Protein AF-A0A0L6UE30-F1 (afdb_monomer)

Secondary structure (DSSP, 8-state):
-PPP-TT-TT---EEEEEEETT--EEE-TTTSEEEEE----TTPEEP--S-TT----HHHHHHHHHT---PPPPPPB-TT-SEEEEE------SS-EEEEEEETTSSS--S----GGG----EEES----SS--TTPPPTTTTEEE-TT-S-SS----TTS----SEEEEE---S--------PPPHHHHHHHHHHHHHHHHHHHHHHHHHHHHHHHHH--S-------S--PPPPP-PPPP-------------

Nearest PDB structures (foldseek):
  3zlc-assembly3_A  TM=7.324E-01  e=6.422E-06  Saccharomyces cerevisiae S288C
  3zlc-assembly3_B  TM=7.274E-01  e=6.841E-06  Saccharomyces cerevisiae S288C

Mean predicted aligned error: 15.95 Å

Foldseek 3Di:
DDQDQ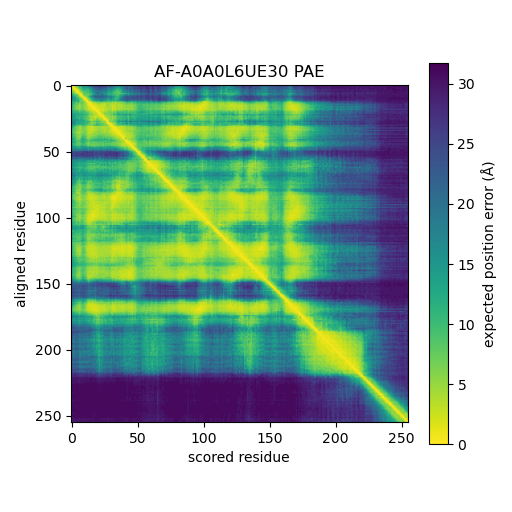PCQVPDPQKFKWKAFPVRDIDGCRPQKDKFAAEDDLPPFAADDPPCPPPPPDPVNQQVQLVVWDDQDDDGDTDRRYSDMDIDGDDDDDQFWMKIWMAGPCQPDDDPDDDDPVSDWPWDFAQDDDDDDDDRSGDDPRHRHTDGPPDPDDPPPPPPPPPHRDTDMDTDGRDPDDDDDDDDDDDVVNVVVVVVVVVVVVVVVVVVVVVVVVVVCCVVDVDDDDDDDDDDDDDDDDDDDDDDDDDDDDDDDDDD

Structure (mmCIF, N/CA/C/O backbone):
data_AF-A0A0L6UE30-F1
#
_entry.id   AF-A0A0L6UE30-F1
#
loop_
_atom_site.group_PDB
_atom_site.id
_atom_site.type_symbol
_atom_site.label_atom_id
_atom_site.label_alt_id
_atom_site.label_comp_id
_atom_site.label_asym_id
_atom_site.label_entity_id
_atom_site.label_seq_id
_atom_site.pdbx_PDB_ins_code
_atom_site.Cartn_x
_atom_site.Cartn_y
_atom_site.Cartn_z
_atom_site.occupancy
_atom_site.B_iso_or_equiv
_atom_site.auth_seq_id
_atom_site.auth_comp_id
_atom_site.auth_asym_id
_atom_site.auth_atom_id
_atom_site.pdbx_PDB_model_num
ATOM 1 N N . MET A 1 1 ? 18.101 -14.679 -30.937 1.00 38.31 1 MET A N 1
ATOM 2 C CA . MET A 1 1 ? 17.119 -13.883 -30.169 1.00 38.31 1 MET A CA 1
ATOM 3 C C . MET A 1 1 ? 16.909 -14.560 -28.821 1.00 38.31 1 MET A C 1
ATOM 5 O O . MET A 1 1 ? 16.398 -15.672 -28.796 1.00 38.31 1 MET A O 1
ATOM 9 N N . ARG A 1 2 ? 17.412 -13.987 -27.719 1.00 44.59 2 ARG A N 1
ATOM 10 C CA . ARG A 1 2 ? 17.131 -14.501 -26.364 1.00 44.59 2 ARG A CA 1
ATOM 11 C C . ARG A 1 2 ? 15.741 -14.012 -25.965 1.00 44.59 2 ARG A C 1
ATOM 13 O O . ARG A 1 2 ? 15.475 -12.827 -26.106 1.00 44.59 2 ARG A O 1
ATOM 20 N N . SER A 1 3 ? 14.882 -14.913 -25.489 1.00 48.94 3 SER A N 1
ATOM 21 C CA . SER A 1 3 ? 13.642 -14.525 -24.808 1.00 48.94 3 SER A CA 1
ATOM 22 C C . SER A 1 3 ? 13.983 -13.533 -23.691 1.00 48.94 3 SER A C 1
ATOM 24 O O . SER A 1 3 ? 14.935 -13.820 -22.952 1.00 48.94 3 SER A O 1
ATOM 26 N N . PRO A 1 4 ? 13.247 -12.418 -23.538 1.00 54.00 4 PRO A N 1
ATOM 27 C CA . PRO A 1 4 ? 13.418 -11.546 -22.386 1.00 54.00 4 PRO A CA 1
ATOM 28 C C . PRO A 1 4 ? 13.153 -12.384 -21.133 1.00 54.00 4 PRO A C 1
ATOM 30 O O . PRO A 1 4 ? 12.089 -12.988 -20.989 1.00 54.00 4 PRO A O 1
ATOM 33 N N . ARG A 1 5 ? 14.169 -12.520 -20.280 1.00 61.19 5 ARG A N 1
ATOM 34 C CA . ARG A 1 5 ? 14.019 -13.108 -18.947 1.00 61.19 5 ARG A CA 1
ATOM 35 C C . ARG A 1 5 ? 14.002 -11.929 -17.987 1.00 61.19 5 ARG A C 1
ATOM 37 O O . ARG A 1 5 ? 15.052 -11.313 -17.828 1.00 61.19 5 ARG A O 1
ATOM 44 N N . PRO A 1 6 ? 12.861 -11.611 -17.360 1.00 58.91 6 PRO A N 1
ATOM 45 C CA . PRO A 1 6 ? 12.664 -10.315 -16.713 1.00 58.91 6 PRO A CA 1
ATOM 46 C C . PRO A 1 6 ? 13.625 -10.033 -15.546 1.00 58.91 6 PRO A C 1
ATOM 48 O O . PRO A 1 6 ? 13.751 -8.883 -15.139 1.00 58.91 6 PRO A O 1
ATOM 51 N N . CYS A 1 7 ? 14.291 -11.056 -14.990 1.00 63.28 7 CYS A N 1
ATOM 52 C CA . CYS A 1 7 ? 15.126 -10.926 -13.784 1.00 63.28 7 CYS A CA 1
ATOM 53 C C . CYS A 1 7 ? 16.331 -11.851 -13.821 1.00 63.28 7 CYS A C 1
ATOM 55 O O . CYS A 1 7 ? 16.672 -12.497 -12.827 1.00 63.28 7 CYS A O 1
ATOM 57 N N . ARG A 1 8 ? 16.991 -11.956 -14.974 1.00 61.03 8 ARG A N 1
ATOM 58 C CA . ARG A 1 8 ? 18.315 -12.564 -14.951 1.00 61.03 8 ARG A CA 1
ATOM 59 C C . ARG A 1 8 ? 19.199 -11.661 -14.093 1.00 61.03 8 ARG A C 1
ATOM 61 O O . ARG A 1 8 ? 19.329 -10.487 -14.410 1.00 61.03 8 ARG A O 1
ATOM 68 N N . ALA A 1 9 ? 19.815 -12.203 -13.042 1.00 46.16 9 ALA A N 1
ATOM 69 C CA . ALA A 1 9 ? 20.613 -11.461 -12.051 1.00 46.16 9 ALA A CA 1
ATOM 70 C C . ALA A 1 9 ? 21.749 -10.582 -12.632 1.00 46.16 9 ALA A C 1
ATOM 72 O O . ALA A 1 9 ? 22.395 -9.839 -11.901 1.00 46.16 9 ALA A O 1
ATOM 73 N N . THR A 1 10 ? 22.002 -10.673 -13.939 1.00 45.00 10 THR A N 1
ATOM 74 C CA . THR A 1 10 ? 23.027 -9.940 -14.677 1.00 45.00 10 THR A CA 1
ATOM 75 C C . THR A 1 10 ? 22.487 -8.936 -15.705 1.00 45.00 10 THR A C 1
ATOM 77 O O . THR A 1 10 ? 23.308 -8.253 -16.308 1.00 45.00 10 THR A O 1
ATOM 80 N N . ASN A 1 11 ? 21.166 -8.825 -15.930 1.00 52.19 11 ASN A N 1
ATOM 81 C CA . ASN A 1 11 ? 20.590 -7.895 -16.915 1.00 52.19 11 ASN A CA 1
ATOM 82 C C . ASN A 1 11 ? 19.433 -7.068 -16.329 1.00 52.19 11 ASN A C 1
ATOM 84 O O . ASN A 1 11 ? 18.455 -7.605 -15.811 1.00 52.19 11 ASN A O 1
ATOM 88 N N . ASN A 1 12 ? 19.577 -5.745 -16.406 1.00 56.47 12 ASN A N 1
ATOM 89 C CA . ASN A 1 12 ? 18.684 -4.733 -15.836 1.00 56.47 12 ASN A CA 1
ATOM 90 C C . ASN A 1 12 ? 17.525 -4.400 -16.798 1.00 56.47 12 ASN A C 1
ATOM 92 O O . ASN A 1 12 ? 17.338 -3.252 -17.191 1.00 56.47 12 ASN A O 1
ATOM 96 N N . ASP A 1 13 ? 16.729 -5.397 -17.182 1.00 69.69 13 ASP A N 1
ATOM 97 C CA . ASP A 1 13 ? 15.678 -5.199 -18.196 1.00 69.69 13 ASP A CA 1
ATOM 98 C C . ASP A 1 13 ? 14.448 -4.439 -17.645 1.00 69.69 13 ASP A C 1
ATOM 100 O O . ASP A 1 13 ? 13.575 -4.017 -18.404 1.00 69.69 13 ASP A O 1
ATOM 104 N N . LEU A 1 14 ? 14.390 -4.223 -16.324 1.00 79.25 14 LEU A N 1
ATOM 105 C CA . LEU A 1 14 ? 13.326 -3.502 -15.627 1.00 79.25 14 LEU A CA 1
ATOM 106 C C . LEU A 1 14 ? 13.908 -2.388 -14.751 1.00 79.25 14 LEU A C 1
ATOM 108 O O . LEU A 1 14 ? 14.828 -2.645 -13.972 1.00 79.25 14 LEU A O 1
ATOM 112 N N . SER A 1 15 ? 13.351 -1.180 -14.819 1.00 81.00 15 SER A N 1
ATOM 113 C CA . SER A 1 15 ? 13.705 -0.038 -13.973 1.00 81.00 15 SER A CA 1
ATOM 114 C C . SER A 1 15 ? 12.580 0.330 -13.004 1.00 81.00 15 SER A C 1
ATOM 116 O O . SER A 1 15 ? 11.400 0.132 -13.299 1.00 81.00 15 SER A O 1
ATOM 118 N N . VAL A 1 16 ? 12.961 0.818 -11.820 1.00 86.25 16 VAL A N 1
ATOM 119 C CA . VAL A 1 16 ? 12.041 1.321 -10.790 1.00 86.25 16 VAL A CA 1
ATOM 120 C C . VAL A 1 16 ? 12.452 2.743 -10.444 1.00 86.25 16 VAL A C 1
ATOM 122 O O . VAL A 1 16 ? 13.538 2.974 -9.905 1.00 86.25 16 VAL A O 1
ATOM 125 N N . ASP A 1 17 ? 11.579 3.689 -10.760 1.00 86.00 17 ASP A N 1
ATOM 126 C CA . ASP A 1 17 ? 11.887 5.112 -10.737 1.00 86.00 17 ASP A CA 1
ATOM 127 C C . ASP A 1 17 ? 10.736 5.902 -10.112 1.00 86.00 17 ASP A C 1
ATOM 129 O O . ASP A 1 17 ? 9.569 5.558 -10.286 1.00 86.00 17 ASP A O 1
ATOM 133 N N . ILE A 1 18 ? 11.040 6.979 -9.390 1.00 87.50 18 ILE A N 1
ATOM 134 C CA . ILE A 1 18 ? 10.021 7.824 -8.748 1.00 87.50 18 ILE A CA 1
ATOM 135 C C . ILE A 1 18 ? 10.066 9.229 -9.331 1.00 87.50 18 ILE A C 1
ATOM 137 O O . ILE A 1 18 ? 11.135 9.831 -9.447 1.00 87.50 18 ILE A O 1
ATOM 141 N N . LYS A 1 19 ? 8.889 9.758 -9.672 1.00 87.25 19 LYS A N 1
ATOM 142 C CA . LYS A 1 19 ? 8.685 11.122 -10.157 1.00 87.25 19 LYS A CA 1
ATOM 143 C C . LYS A 1 19 ? 7.759 11.891 -9.222 1.00 87.25 19 LYS A C 1
ATOM 145 O O . LYS A 1 19 ? 6.570 11.595 -9.127 1.00 87.25 19 LYS A O 1
ATOM 150 N N . ASP A 1 20 ? 8.303 12.906 -8.577 1.00 88.75 20 ASP A N 1
ATOM 151 C CA . ASP A 1 20 ? 7.579 13.831 -7.703 1.00 88.75 20 ASP A CA 1
ATOM 152 C C . ASP A 1 20 ? 6.745 14.844 -8.529 1.00 88.75 20 ASP A C 1
ATOM 154 O O . ASP A 1 20 ? 7.049 15.107 -9.697 1.00 88.75 20 ASP A O 1
ATOM 158 N N . ALA A 1 21 ? 5.710 15.449 -7.940 1.00 85.62 21 ALA A N 1
ATOM 159 C CA . ALA A 1 21 ? 4.967 1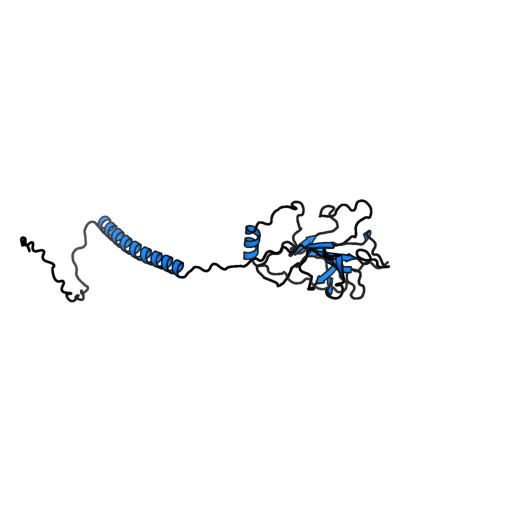6.590 -8.479 1.00 85.62 21 ALA A CA 1
ATOM 160 C C . ALA A 1 21 ? 5.859 17.801 -8.786 1.00 85.62 21 ALA A C 1
ATOM 162 O O . ALA A 1 21 ? 5.590 18.527 -9.740 1.00 85.62 21 ALA A O 1
ATOM 163 N N . VAL A 1 22 ? 6.957 17.982 -8.043 1.00 84.62 22 VAL A N 1
ATOM 164 C CA . VAL A 1 22 ? 7.977 19.013 -8.338 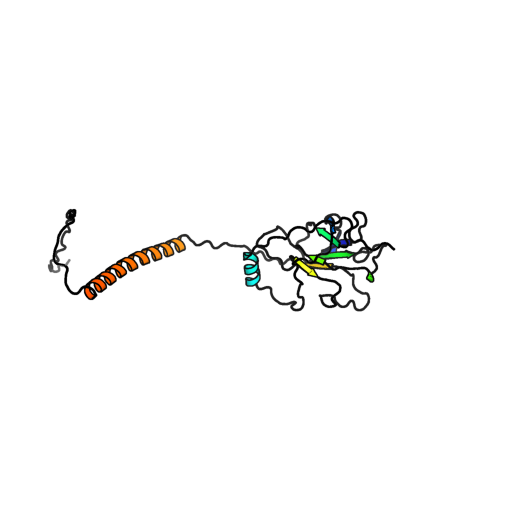1.00 84.62 22 VAL A CA 1
ATOM 165 C C . VAL A 1 22 ? 8.762 18.688 -9.624 1.00 84.62 22 VAL A C 1
ATOM 167 O O . VAL A 1 22 ? 9.494 19.521 -10.150 1.00 84.62 22 VAL A O 1
ATOM 170 N N . GLY A 1 23 ? 8.603 17.479 -10.167 1.00 78.56 23 GLY A N 1
ATOM 171 C CA . GLY A 1 23 ? 9.332 16.999 -11.338 1.00 78.56 23 GLY A CA 1
ATOM 172 C C . GLY A 1 23 ? 10.712 16.433 -11.012 1.00 78.56 23 GLY A C 1
ATOM 173 O O . GLY A 1 23 ? 11.431 16.060 -11.939 1.00 78.56 23 GLY A O 1
ATOM 174 N N . ASP A 1 24 ? 11.056 16.341 -9.724 1.00 82.94 24 ASP A N 1
ATOM 175 C CA . ASP A 1 24 ? 12.252 15.656 -9.243 1.00 82.94 24 ASP A CA 1
ATOM 176 C C . ASP A 1 24 ? 12.156 14.157 -9.556 1.00 82.94 24 ASP A C 1
ATOM 178 O O . ASP A 1 24 ? 11.096 13.539 -9.393 1.00 82.94 24 ASP A O 1
ATOM 182 N N . ARG A 1 25 ? 13.252 13.590 -10.061 1.00 77.75 25 ARG A N 1
ATOM 183 C CA . ARG A 1 25 ? 13.316 12.214 -10.560 1.00 77.75 25 ARG A CA 1
ATOM 184 C C . ARG A 1 25 ? 14.401 11.472 -9.811 1.00 77.75 25 ARG A C 1
ATOM 186 O O . ARG A 1 25 ? 15.580 11.787 -9.945 1.00 77.75 25 ARG A O 1
ATOM 193 N N . MET A 1 26 ? 13.997 10.465 -9.054 1.00 77.00 26 MET A N 1
ATOM 194 C CA . MET A 1 26 ? 14.915 9.636 -8.286 1.00 77.00 26 MET A CA 1
ATOM 195 C C . MET A 1 26 ? 14.985 8.250 -8.924 1.00 77.00 26 MET A C 1
ATOM 197 O O . MET A 1 26 ? 13.992 7.522 -8.957 1.00 77.00 26 MET A O 1
ATOM 201 N N . TYR A 1 27 ? 16.166 7.901 -9.439 1.00 71.50 27 TYR A N 1
ATOM 202 C CA . TYR A 1 27 ? 16.458 6.566 -9.957 1.00 71.50 27 TYR A CA 1
ATOM 203 C C . TYR A 1 27 ? 16.756 5.635 -8.783 1.00 71.50 27 TYR A C 1
ATOM 205 O O . TYR A 1 27 ? 17.801 5.754 -8.143 1.00 71.50 27 TYR A O 1
ATOM 213 N N . MET A 1 28 ? 15.851 4.701 -8.494 1.00 69.31 28 MET A N 1
ATOM 214 C CA . MET A 1 28 ? 15.923 3.844 -7.301 1.00 69.31 28 MET A CA 1
ATOM 215 C C . MET A 1 28 ? 16.261 2.389 -7.639 1.00 69.31 28 MET A C 1
ATOM 217 O O . MET A 1 28 ? 15.945 1.462 -6.896 1.00 69.31 28 MET A O 1
ATOM 221 N N . ASN A 1 29 ? 16.976 2.171 -8.744 1.00 67.00 29 ASN A N 1
ATOM 222 C CA . ASN A 1 29 ? 17.322 0.830 -9.219 1.00 67.00 29 ASN A CA 1
ATOM 223 C C . ASN A 1 29 ? 18.174 -0.001 -8.246 1.00 67.00 29 ASN A C 1
ATOM 225 O O . ASN A 1 29 ? 18.162 -1.223 -8.357 1.00 67.00 29 ASN A O 1
ATOM 229 N N . LEU A 1 30 ? 18.907 0.636 -7.327 1.00 65.75 30 LEU A N 1
ATOM 230 C CA . LEU A 1 30 ? 19.757 -0.042 -6.337 1.00 65.75 30 LEU A CA 1
ATOM 231 C C . LEU A 1 30 ? 19.048 -0.315 -5.005 1.00 65.75 30 LEU A C 1
ATOM 233 O O . LEU A 1 30 ? 19.521 -1.135 -4.222 1.00 65.75 30 LEU A O 1
ATOM 237 N N . GLU A 1 31 ? 17.945 0.378 -4.729 1.00 81.12 31 GLU A N 1
ATOM 238 C CA . GLU A 1 31 ? 17.245 0.273 -3.446 1.00 81.12 31 GLU A CA 1
ATOM 239 C C . GLU A 1 31 ? 16.241 -0.887 -3.444 1.00 81.12 31 GLU A C 1
ATOM 241 O O . GLU A 1 31 ? 16.043 -1.557 -2.430 1.00 81.12 31 GLU A O 1
ATOM 246 N N . PHE A 1 32 ? 15.675 -1.193 -4.614 1.00 85.81 32 PHE A N 1
ATOM 247 C CA . PHE A 1 32 ? 14.795 -2.337 -4.809 1.00 85.81 32 PHE A CA 1
ATOM 248 C C . PHE A 1 32 ? 15.567 -3.567 -5.282 1.00 85.81 32 PHE A C 1
ATOM 250 O O . PHE A 1 32 ? 16.226 -3.554 -6.324 1.00 85.81 32 PHE A O 1
ATOM 257 N N . LYS A 1 33 ? 15.429 -4.669 -4.541 1.00 86.31 33 LYS A N 1
ATOM 258 C CA . LYS A 1 33 ? 15.957 -5.975 -4.942 1.00 86.31 33 LYS A CA 1
ATOM 259 C C . LYS A 1 33 ? 15.023 -6.619 -5.959 1.00 86.31 33 LYS A C 1
ATOM 261 O O . LYS A 1 33 ? 13.801 -6.535 -5.831 1.00 86.31 33 LYS A O 1
ATOM 266 N N . LYS A 1 34 ? 15.618 -7.272 -6.958 1.00 86.00 34 LYS A N 1
ATOM 267 C CA . LYS A 1 34 ? 14.924 -7.954 -8.054 1.00 86.00 34 LYS A CA 1
ATOM 268 C C . LYS A 1 34 ? 15.374 -9.407 -8.077 1.00 86.00 34 LYS A C 1
ATOM 270 O O . LYS A 1 34 ? 16.560 -9.683 -8.234 1.00 86.00 34 LYS A O 1
ATOM 275 N N . GLU A 1 35 ? 14.436 -10.324 -7.901 1.00 85.44 35 GLU A N 1
ATOM 276 C CA . GLU A 1 35 ? 14.698 -11.763 -7.864 1.00 85.44 35 GLU A CA 1
ATOM 277 C C . GLU A 1 35 ? 13.764 -12.500 -8.827 1.00 85.44 35 GLU A C 1
ATOM 279 O O . GLU A 1 35 ? 12.592 -12.151 -8.963 1.00 85.44 35 GLU A O 1
ATOM 284 N N . GLY A 1 36 ? 14.279 -13.532 -9.496 1.00 85.19 36 GLY A N 1
ATOM 285 C CA . GLY A 1 36 ? 13.476 -14.390 -10.365 1.00 85.19 36 GLY A CA 1
ATOM 286 C C . GLY A 1 36 ? 12.492 -15.258 -9.573 1.00 85.19 36 GLY A C 1
ATOM 287 O O . GLY A 1 36 ? 12.821 -15.803 -8.514 1.00 85.19 36 GLY A O 1
ATOM 288 N N . THR A 1 37 ? 11.272 -15.408 -10.087 1.00 86.88 37 THR A N 1
ATOM 289 C CA . THR A 1 37 ? 10.229 -16.274 -9.512 1.00 86.88 37 THR A CA 1
ATOM 290 C C . THR A 1 37 ? 9.252 -16.769 -10.590 1.00 86.88 37 THR A C 1
ATOM 292 O O . THR A 1 37 ? 9.391 -16.447 -11.775 1.00 86.88 37 THR A O 1
ATOM 295 N N . THR A 1 38 ? 8.277 -17.589 -10.201 1.00 87.19 38 THR A N 1
ATOM 296 C CA . THR A 1 38 ? 7.162 -18.035 -11.048 1.00 87.19 38 THR A CA 1
ATOM 297 C C . THR A 1 38 ? 5.971 -17.083 -10.921 1.00 87.19 38 THR A C 1
ATOM 299 O O . THR A 1 38 ? 5.742 -16.479 -9.872 1.00 87.19 38 THR A O 1
ATOM 302 N N . PHE A 1 39 ? 5.206 -16.915 -12.006 1.00 86.56 39 PHE A N 1
ATOM 303 C CA . PHE A 1 39 ? 3.989 -16.104 -11.980 1.00 86.56 39 PHE A CA 1
ATOM 304 C C . PHE A 1 39 ? 2.808 -16.971 -11.541 1.00 86.56 39 PHE A C 1
ATOM 306 O O . PHE A 1 39 ? 2.294 -17.769 -12.322 1.00 86.56 39 PHE A O 1
ATOM 313 N N . GLU A 1 40 ? 2.383 -16.817 -10.290 1.00 85.25 40 GLU A N 1
ATOM 314 C CA . GLU A 1 40 ? 1.246 -17.545 -9.727 1.00 85.25 40 GLU A CA 1
ATOM 315 C C . GLU A 1 40 ? 0.286 -16.575 -9.039 1.00 85.25 40 GLU A C 1
ATOM 317 O O . GLU A 1 40 ? 0.657 -15.861 -8.100 1.00 85.25 40 GLU A O 1
ATOM 322 N N . ILE A 1 41 ? -0.963 -16.571 -9.505 1.00 86.25 41 ILE A N 1
ATOM 323 C CA . ILE A 1 41 ? -2.010 -15.652 -9.040 1.00 86.25 41 ILE A CA 1
ATOM 324 C C . ILE A 1 41 ? -2.395 -15.955 -7.582 1.00 86.25 41 ILE A C 1
ATOM 326 O O . ILE A 1 41 ? -2.611 -15.028 -6.805 1.00 86.25 41 ILE A O 1
ATOM 330 N N . GLY A 1 42 ? -2.371 -17.228 -7.169 1.00 82.69 42 GLY A N 1
ATOM 331 C CA . GLY A 1 42 ? -2.724 -17.631 -5.804 1.00 82.69 42 GLY A CA 1
ATOM 332 C C . GLY A 1 42 ? -4.119 -17.132 -5.411 1.00 82.69 42 GLY A C 1
ATOM 333 O O . GLY A 1 42 ? -5.051 -17.228 -6.205 1.00 82.69 42 GLY A O 1
ATOM 334 N N . ASP A 1 43 ? -4.230 -16.550 -4.216 1.00 83.56 43 ASP A N 1
ATOM 335 C CA . ASP A 1 43 ? -5.472 -15.978 -3.674 1.00 83.56 43 ASP A CA 1
ATOM 336 C C . ASP A 1 43 ? -5.666 -14.490 -4.030 1.00 83.56 43 ASP A C 1
ATOM 338 O O . ASP A 1 43 ? -6.434 -13.787 -3.367 1.00 83.56 43 ASP A O 1
ATOM 342 N N . ALA A 1 44 ? -4.924 -13.958 -5.006 1.00 84.69 44 ALA A N 1
ATOM 343 C CA . ALA A 1 44 ? -4.967 -12.535 -5.323 1.00 84.69 44 ALA A CA 1
ATOM 344 C C . ALA A 1 44 ? -6.304 -12.123 -5.957 1.00 84.69 44 ALA A C 1
ATOM 346 O O . ALA A 1 44 ? -6.838 -12.794 -6.845 1.00 84.69 44 ALA A O 1
ATOM 347 N N . LYS A 1 45 ? -6.840 -10.984 -5.513 1.00 86.00 45 LYS A N 1
ATOM 348 C CA . LYS A 1 45 ? -8.105 -10.427 -6.002 1.00 86.00 45 LYS A CA 1
ATOM 349 C C . LYS A 1 45 ? -7.855 -9.507 -7.200 1.00 86.00 45 LYS A C 1
ATOM 351 O O . LYS A 1 45 ? -6.936 -8.701 -7.186 1.00 86.00 45 LYS A O 1
ATOM 356 N N . ARG A 1 46 ? -8.707 -9.570 -8.221 1.00 82.56 46 ARG A N 1
ATOM 357 C CA . ARG A 1 46 ? -8.707 -8.555 -9.285 1.00 82.56 46 ARG A CA 1
ATOM 358 C C . ARG A 1 46 ? -9.203 -7.215 -8.749 1.00 82.56 46 ARG A C 1
ATOM 360 O O . ARG A 1 46 ? -10.171 -7.191 -7.977 1.00 82.56 46 ARG A O 1
ATOM 367 N N . ILE A 1 47 ? -8.559 -6.131 -9.146 1.00 76.75 47 ILE A N 1
ATOM 368 C CA . ILE A 1 47 ? -9.034 -4.789 -8.845 1.00 76.75 47 ILE A CA 1
ATOM 369 C C . ILE A 1 47 ? -10.167 -4.508 -9.831 1.00 76.75 47 ILE A C 1
ATOM 371 O O . ILE A 1 47 ? -10.049 -4.738 -11.031 1.00 76.75 47 ILE A O 1
ATOM 375 N N . ASP A 1 48 ? -11.321 -4.103 -9.311 1.00 67.81 48 ASP A N 1
ATOM 376 C CA . ASP A 1 48 ? -12.422 -3.677 -10.166 1.00 67.81 48 ASP A CA 1
ATOM 377 C C . ASP A 1 48 ? -12.337 -2.163 -10.330 1.00 67.81 48 ASP A C 1
ATOM 379 O O . ASP A 1 48 ? -12.446 -1.416 -9.356 1.00 67.81 48 ASP A O 1
ATOM 383 N N . HIS A 1 49 ? -12.080 -1.721 -11.556 1.00 63.31 49 HIS A N 1
ATOM 384 C CA . HIS A 1 49 ? -11.881 -0.316 -11.892 1.00 63.31 49 HIS A CA 1
ATOM 385 C C . HIS A 1 49 ? -13.150 0.355 -12.439 1.00 63.31 49 HIS A C 1
ATOM 387 O O . HIS A 1 49 ? -13.108 1.541 -12.773 1.00 63.31 49 HIS A O 1
ATOM 393 N N . SER A 1 50 ? -14.285 -0.360 -12.516 1.00 55.00 50 SER A N 1
ATOM 394 C CA . SER A 1 50 ? -15.553 0.196 -13.017 1.00 55.00 50 SER A CA 1
ATOM 395 C C . SER A 1 50 ? -16.176 1.254 -12.104 1.00 55.00 50 SER A C 1
ATOM 397 O O . SER A 1 50 ? -16.998 2.038 -12.566 1.00 55.00 50 SER A O 1
ATOM 399 N N . ASP A 1 51 ? -15.746 1.334 -10.845 1.00 47.69 51 ASP A N 1
ATOM 400 C CA . ASP A 1 51 ? -16.255 2.295 -9.870 1.00 47.69 51 ASP A CA 1
ATOM 401 C C . ASP A 1 51 ? -15.134 3.195 -9.345 1.00 47.69 51 ASP A C 1
ATOM 403 O O . ASP A 1 51 ? -14.769 3.176 -8.168 1.00 47.69 51 ASP A O 1
ATOM 407 N N . SER A 1 52 ? -14.618 4.076 -10.205 1.00 46.94 52 SER A N 1
ATOM 408 C CA . SER A 1 52 ? -13.651 5.130 -9.851 1.00 46.94 52 SER A CA 1
ATOM 409 C C . SER A 1 52 ? -14.197 6.190 -8.870 1.00 46.94 52 SER A C 1
ATOM 411 O O . SER A 1 52 ? -13.684 7.308 -8.805 1.00 46.94 52 SER A O 1
ATOM 413 N N . LYS A 1 53 ? -15.272 5.882 -8.136 1.00 43.88 53 LYS A N 1
ATOM 414 C CA . LYS A 1 53 ? -15.883 6.746 -7.124 1.00 43.88 53 LYS A CA 1
ATOM 415 C C . LYS A 1 53 ? -16.658 5.994 -6.035 1.00 43.88 53 LYS A C 1
ATOM 417 O O . LYS A 1 53 ? -17.470 6.613 -5.350 1.00 43.88 53 LYS A O 1
ATOM 422 N N . LEU A 1 54 ? -16.435 4.690 -5.845 1.00 51.31 54 LEU A N 1
ATOM 423 C CA . LEU A 1 54 ? -16.898 4.053 -4.613 1.00 51.31 54 LEU A CA 1
ATOM 424 C C . LEU A 1 54 ? -15.988 4.530 -3.483 1.00 51.31 54 LEU A C 1
ATOM 426 O O . LEU A 1 54 ? -14.902 3.997 -3.265 1.00 51.31 54 LEU A O 1
ATOM 430 N N . GLU A 1 55 ? -16.426 5.584 -2.797 1.00 56.16 55 GLU A N 1
ATOM 431 C CA . GLU A 1 55 ? -15.876 5.977 -1.507 1.00 56.16 55 GLU A CA 1
ATOM 432 C C . GLU A 1 55 ? -15.774 4.721 -0.642 1.00 56.16 55 GLU A C 1
ATOM 434 O O . GLU A 1 55 ? -16.783 4.111 -0.274 1.00 56.16 55 GLU A O 1
ATOM 439 N N . VAL A 1 56 ? -14.544 4.290 -0.363 1.00 65.12 56 VAL A N 1
ATOM 440 C CA . VAL A 1 56 ? -14.313 3.138 0.499 1.00 65.12 56 VAL A CA 1
ATOM 441 C C . VAL A 1 56 ? -14.860 3.507 1.874 1.00 65.12 56 VAL A C 1
ATOM 443 O O . VAL A 1 56 ? -14.269 4.306 2.601 1.00 65.12 56 VAL A O 1
ATOM 446 N N . SER A 1 57 ? -16.028 2.962 2.222 1.00 74.06 57 SER A N 1
ATOM 447 C CA . SER A 1 57 ? -16.694 3.298 3.476 1.00 74.06 57 SER A CA 1
ATOM 448 C C . SER A 1 57 ? -15.787 2.929 4.648 1.00 74.06 57 SER A C 1
ATOM 450 O O . SER A 1 57 ? -15.310 1.795 4.758 1.00 74.06 57 SER A O 1
ATOM 452 N N . THR A 1 58 ? -15.588 3.871 5.571 1.00 75.12 58 THR A N 1
ATOM 453 C CA . THR A 1 58 ? -14.787 3.666 6.790 1.00 75.12 58 THR A CA 1
ATOM 454 C C . THR A 1 58 ? -15.253 2.440 7.576 1.00 75.12 58 THR A C 1
ATOM 456 O O . THR A 1 58 ? -14.440 1.713 8.142 1.00 75.12 58 THR A O 1
ATOM 459 N N . SER A 1 59 ? -16.555 2.151 7.548 1.00 78.06 59 SER A N 1
ATOM 460 C CA . SER A 1 59 ? -17.151 0.967 8.169 1.00 78.06 59 SER A CA 1
ATOM 461 C C . SER A 1 59 ? -16.626 -0.352 7.581 1.00 78.06 59 SER A C 1
ATOM 463 O O . SER A 1 59 ? -16.334 -1.286 8.332 1.00 78.06 59 SER A O 1
ATOM 465 N N . GLN A 1 60 ? -16.430 -0.416 6.262 1.00 78.00 60 GLN A N 1
ATOM 466 C CA . GLN A 1 60 ? -15.924 -1.593 5.559 1.00 78.00 60 GLN A CA 1
ATOM 467 C C . GLN A 1 60 ? -14.437 -1.815 5.846 1.00 78.00 60 GLN A C 1
ATOM 469 O O . GLN A 1 60 ? -14.034 -2.942 6.142 1.00 78.00 60 GLN A O 1
ATOM 474 N N . ILE A 1 61 ? -13.642 -0.740 5.856 1.00 75.56 61 ILE A N 1
ATOM 475 C CA . ILE A 1 61 ? -12.224 -0.779 6.254 1.00 75.56 61 ILE A CA 1
ATOM 476 C C . ILE A 1 61 ? -12.094 -1.264 7.699 1.00 75.56 61 ILE A C 1
ATOM 478 O O . ILE A 1 61 ? -11.301 -2.160 7.980 1.00 75.56 61 ILE A O 1
ATOM 482 N N . LEU A 1 62 ? -12.902 -0.732 8.620 1.00 79.69 62 LEU A N 1
ATOM 483 C CA . LEU A 1 62 ? -12.884 -1.143 10.026 1.00 79.69 62 LEU A CA 1
ATOM 484 C C . LEU A 1 62 ? -13.302 -2.607 10.204 1.00 79.69 62 LEU A C 1
ATOM 486 O O . LEU A 1 62 ? -12.727 -3.313 11.033 1.00 79.69 62 LEU A O 1
ATOM 490 N N . HIS A 1 63 ? -14.279 -3.090 9.435 1.00 79.06 63 HIS A N 1
ATOM 491 C CA . HIS A 1 63 ? -14.687 -4.492 9.488 1.00 79.06 63 HIS A CA 1
ATOM 492 C C . HIS A 1 63 ? -13.590 -5.424 8.956 1.00 79.06 63 HIS A C 1
ATOM 494 O O . HIS A 1 63 ? -13.292 -6.443 9.578 1.00 79.06 63 HIS A O 1
ATOM 500 N N . ALA A 1 64 ? -12.950 -5.063 7.843 1.00 75.31 64 ALA A N 1
ATOM 501 C CA . ALA A 1 64 ? -11.829 -5.817 7.289 1.00 75.31 64 ALA A CA 1
ATOM 502 C C . ALA A 1 64 ? -10.607 -5.795 8.229 1.00 75.31 64 ALA A C 1
ATOM 504 O O . ALA A 1 64 ? -9.976 -6.826 8.448 1.00 75.31 64 ALA A O 1
ATOM 505 N N . SER A 1 65 ? -10.348 -4.656 8.876 1.00 77.62 65 SER A N 1
ATOM 506 C CA . SER A 1 65 ? -9.301 -4.467 9.887 1.00 77.62 65 SER A CA 1
ATOM 507 C C . SER A 1 65 ? -9.446 -5.405 11.093 1.00 77.62 65 SER A C 1
ATOM 509 O O . SER A 1 65 ? -8.448 -5.924 11.598 1.00 77.62 65 SER A O 1
ATOM 511 N N . ARG A 1 66 ? -10.679 -5.699 11.539 1.00 81.12 66 ARG A N 1
ATOM 512 C CA . ARG A 1 66 ? -10.930 -6.611 12.676 1.00 81.12 66 ARG A CA 1
ATOM 513 C C . ARG A 1 66 ? -10.429 -8.031 12.441 1.00 81.12 66 ARG A C 1
ATOM 515 O O . ARG A 1 66 ? -10.068 -8.694 13.409 1.00 81.12 66 ARG A O 1
ATOM 522 N N . LYS A 1 67 ? -10.423 -8.496 11.189 1.00 76.44 67 LYS A N 1
ATOM 523 C CA . LYS A 1 67 ? -9.980 -9.852 10.841 1.00 76.44 67 LYS A CA 1
ATOM 524 C C . LYS A 1 67 ? -8.456 -10.006 10.955 1.00 76.44 67 LYS A C 1
ATOM 526 O O . LYS A 1 67 ? -7.982 -11.132 11.055 1.00 76.44 67 LYS A O 1
ATOM 531 N N . GLY A 1 68 ? -7.720 -8.890 11.020 1.00 68.56 68 GLY A N 1
ATOM 532 C CA . GLY A 1 68 ? -6.265 -8.866 10.925 1.00 68.56 68 GLY A CA 1
ATOM 533 C C . GLY A 1 68 ? -5.805 -9.301 9.535 1.00 68.56 68 GLY A C 1
ATOM 534 O O . GLY A 1 68 ? -6.430 -10.144 8.889 1.00 68.56 68 GLY A O 1
ATOM 535 N N . GLN A 1 69 ? -4.712 -8.723 9.052 1.00 71.31 69 GLN A N 1
ATOM 536 C CA . GLN A 1 69 ? -4.057 -9.256 7.866 1.00 71.31 69 GLN A CA 1
ATOM 537 C C . GLN A 1 69 ? -2.930 -10.195 8.292 1.00 71.31 69 GLN A C 1
ATOM 539 O O . GLN A 1 69 ? -2.064 -9.836 9.087 1.00 71.31 69 GLN A O 1
ATOM 544 N N . SER A 1 70 ? -2.969 -11.420 7.774 1.00 69.94 70 SER A N 1
ATOM 545 C CA . SER A 1 70 ? -1.863 -12.368 7.847 1.00 69.94 70 SER A CA 1
ATOM 546 C C . SER A 1 70 ? -1.350 -12.539 6.431 1.00 69.94 70 SER A C 1
ATOM 548 O O . SER A 1 70 ? -2.091 -13.017 5.571 1.00 69.94 70 SER A O 1
ATOM 550 N N . PHE A 1 71 ? -0.107 -12.136 6.177 1.00 73.81 71 PHE A N 1
ATOM 551 C CA . PHE A 1 71 ? 0.492 -12.333 4.865 1.00 73.81 71 PHE A CA 1
ATOM 552 C C . PHE A 1 71 ? 0.646 -13.827 4.578 1.00 73.81 71 PHE A C 1
ATOM 554 O O . PHE A 1 71 ? 1.006 -14.617 5.457 1.00 73.81 71 PHE A O 1
ATOM 561 N N . GLY A 1 72 ? 0.348 -14.209 3.337 1.00 73.44 72 GLY A N 1
ATOM 562 C CA . GLY A 1 72 ? 0.590 -15.560 2.850 1.00 73.44 72 GLY A CA 1
ATOM 563 C C . GLY A 1 72 ? 2.080 -15.906 2.859 1.00 73.44 72 GLY A C 1
ATOM 564 O O . GLY A 1 72 ? 2.952 -15.045 2.994 1.00 73.44 72 GLY A O 1
ATOM 565 N N . LYS A 1 73 ? 2.389 -17.194 2.696 1.00 79.38 73 LYS A N 1
ATOM 566 C CA . LYS A 1 73 ? 3.779 -17.637 2.554 1.00 79.38 73 LYS A CA 1
ATOM 567 C C . LYS A 1 73 ? 4.411 -16.992 1.319 1.00 79.38 73 LYS A C 1
ATOM 569 O O . LYS A 1 73 ? 3.805 -16.937 0.252 1.00 79.38 73 LYS A O 1
ATOM 574 N N . THR A 1 74 ? 5.656 -16.559 1.471 1.00 80.31 74 THR A N 1
ATOM 575 C CA . THR A 1 74 ? 6.484 -16.070 0.369 1.00 80.31 74 THR A CA 1
ATOM 576 C C . THR A 1 74 ? 6.591 -17.119 -0.742 1.00 80.31 74 THR A C 1
ATOM 578 O O . THR A 1 74 ? 6.881 -18.283 -0.461 1.00 80.31 74 THR A O 1
ATOM 581 N N . ARG A 1 75 ? 6.386 -16.700 -1.999 1.00 80.81 75 ARG A N 1
ATOM 582 C CA . ARG A 1 75 ? 6.531 -17.569 -3.178 1.00 80.81 75 ARG A CA 1
ATOM 583 C C . ARG A 1 75 ? 7.975 -18.076 -3.323 1.00 80.81 75 ARG A C 1
ATOM 585 O O . ARG A 1 75 ? 8.905 -17.331 -2.994 1.00 80.81 75 ARG A O 1
ATOM 592 N N . PRO A 1 76 ? 8.182 -19.308 -3.821 1.00 82.19 76 PRO A N 1
ATOM 593 C CA . PRO A 1 76 ? 9.519 -19.844 -4.030 1.00 82.19 76 PRO A CA 1
ATOM 594 C C . PRO A 1 76 ? 10.291 -19.016 -5.067 1.00 82.19 76 PRO A C 1
ATOM 596 O O . PRO A 1 76 ? 9.760 -18.592 -6.097 1.00 82.19 76 PRO A O 1
ATOM 599 N N . LEU A 1 77 ? 11.569 -18.780 -4.777 1.00 85.12 77 LEU A N 1
ATOM 600 C CA . LEU A 1 77 ? 12.479 -18.089 -5.682 1.00 85.12 77 LEU A CA 1
ATOM 601 C C . LEU A 1 77 ? 13.000 -19.079 -6.719 1.00 85.12 77 LEU A C 1
ATOM 603 O O . LEU A 1 77 ? 13.478 -20.160 -6.375 1.00 85.12 77 LEU A O 1
ATOM 607 N N . VAL A 1 78 ? 12.916 -18.694 -7.988 1.00 85.12 78 VAL A N 1
ATOM 608 C CA . VAL A 1 78 ? 13.420 -19.474 -9.118 1.00 85.12 78 VAL A CA 1
ATOM 609 C C . VAL A 1 78 ? 14.365 -18.554 -9.889 1.00 85.12 78 VAL A C 1
ATOM 611 O O . VAL A 1 78 ? 13.883 -17.673 -10.598 1.00 85.12 78 VAL A O 1
ATOM 614 N N . PRO A 1 79 ? 15.698 -18.718 -9.764 1.00 76.12 79 PRO A N 1
ATOM 615 C CA . PRO A 1 79 ? 16.689 -17.778 -10.305 1.00 76.12 79 PRO A CA 1
ATOM 616 C C . PRO A 1 79 ? 16.576 -17.466 -11.808 1.00 76.12 79 PRO A C 1
ATOM 618 O O . PRO A 1 79 ? 17.049 -16.427 -12.251 1.00 76.12 79 PRO A O 1
ATOM 621 N N . ASP A 1 80 ? 15.929 -18.342 -12.580 1.00 74.88 80 ASP A N 1
ATOM 622 C CA . ASP A 1 80 ? 15.669 -18.195 -14.018 1.00 74.88 80 ASP A CA 1
ATOM 623 C C . ASP A 1 80 ? 14.166 -18.281 -14.356 1.00 74.88 80 ASP A C 1
ATOM 625 O O . ASP A 1 80 ? 13.772 -18.698 -15.448 1.00 74.88 80 ASP A O 1
ATOM 629 N N . GLY A 1 81 ? 13.313 -17.923 -13.396 1.00 75.56 81 GLY A N 1
ATOM 630 C CA . GLY A 1 81 ? 11.865 -17.937 -13.553 1.00 75.56 81 GLY A CA 1
ATOM 631 C C . GLY A 1 81 ? 11.357 -16.920 -14.588 1.00 75.56 81 GLY A C 1
ATOM 632 O O . GLY A 1 81 ? 12.037 -15.939 -14.901 1.00 75.56 81 GLY A O 1
ATOM 633 N N . PRO A 1 82 ? 10.145 -17.132 -15.130 1.00 79.81 82 PRO A N 1
ATOM 634 C CA . PRO A 1 82 ? 9.534 -16.239 -16.114 1.00 79.81 82 PRO A CA 1
ATOM 635 C C . PRO A 1 82 ? 9.040 -14.910 -15.521 1.00 79.81 82 PRO A C 1
ATOM 637 O O . PRO A 1 82 ? 8.593 -14.059 -16.282 1.00 79.81 82 PRO A O 1
ATOM 640 N N . ALA A 1 83 ? 9.081 -14.725 -14.197 1.00 84.00 83 ALA A N 1
ATOM 641 C CA . ALA A 1 83 ? 8.539 -13.557 -13.509 1.00 84.00 83 ALA A CA 1
ATOM 642 C C . ALA A 1 83 ? 9.556 -12.890 -12.578 1.00 84.00 83 ALA A C 1
ATOM 644 O O . ALA A 1 83 ? 10.545 -13.504 -12.166 1.00 84.00 83 ALA A O 1
ATOM 645 N N . CYS A 1 84 ? 9.262 -11.636 -12.216 1.00 85.56 84 CYS A N 1
ATOM 646 C CA . CYS A 1 84 ? 10.066 -10.844 -11.292 1.00 85.56 84 CYS A CA 1
ATOM 647 C C . CYS A 1 84 ? 9.392 -10.575 -9.975 1.00 85.56 84 CYS A C 1
ATOM 649 O O . CYS A 1 84 ? 8.286 -10.042 -9.931 1.00 85.56 84 CYS A O 1
ATOM 651 N N . ARG A 1 85 ? 10.129 -10.829 -8.901 1.00 88.56 85 ARG A N 1
ATOM 652 C CA . ARG A 1 85 ? 9.817 -10.306 -7.587 1.00 88.56 85 ARG A CA 1
ATOM 653 C C . ARG A 1 85 ? 10.644 -9.056 -7.335 1.00 88.56 85 ARG A C 1
ATOM 655 O O . ARG A 1 85 ? 11.868 -9.125 -7.262 1.00 88.56 85 ARG A O 1
ATOM 662 N N . ILE A 1 86 ? 9.954 -7.939 -7.152 1.00 89.25 86 ILE A N 1
ATOM 663 C CA . ILE A 1 86 ? 10.546 -6.658 -6.771 1.00 89.25 86 ILE A CA 1
ATOM 664 C C . ILE A 1 86 ? 10.136 -6.389 -5.332 1.00 89.25 86 ILE A C 1
ATOM 666 O O . ILE A 1 86 ? 8.948 -6.428 -5.015 1.00 89.25 86 ILE A O 1
ATOM 670 N N . TYR A 1 87 ? 11.102 -6.155 -4.452 1.00 90.19 87 TYR A N 1
ATOM 671 C CA . TYR A 1 87 ? 10.817 -5.820 -3.061 1.00 90.19 87 TYR A CA 1
ATOM 672 C C . TYR A 1 87 ? 11.896 -4.909 -2.481 1.00 90.19 87 TYR A C 1
ATOM 674 O O . TYR A 1 87 ? 13.062 -4.942 -2.877 1.00 90.19 87 TYR A O 1
ATOM 682 N N . GLY A 1 88 ? 11.491 -4.074 -1.534 1.00 90.81 88 GLY A N 1
ATOM 683 C CA . GLY A 1 88 ? 12.348 -3.079 -0.910 1.00 90.81 88 GLY A CA 1
ATOM 684 C C . GLY A 1 88 ? 11.508 -2.030 -0.202 1.00 90.81 88 GLY A C 1
ATOM 685 O O . GLY A 1 88 ? 10.281 -2.038 -0.282 1.00 90.81 88 GLY A O 1
ATOM 686 N N . ASN A 1 89 ? 12.179 -1.127 0.493 1.00 90.31 89 ASN A N 1
ATOM 687 C CA . ASN A 1 89 ? 11.580 0.092 1.005 1.00 90.31 89 ASN A CA 1
ATOM 688 C C . ASN A 1 89 ? 12.454 1.258 0.564 1.00 90.31 89 ASN A C 1
ATOM 690 O O . ASN A 1 89 ? 13.660 1.099 0.417 1.00 90.31 89 ASN A O 1
ATOM 694 N N . THR A 1 90 ? 11.830 2.406 0.330 1.00 88.50 90 THR A N 1
ATOM 695 C CA . THR A 1 90 ? 12.548 3.626 -0.020 1.00 88.50 90 THR A CA 1
ATOM 696 C C . THR A 1 90 ? 11.914 4.830 0.643 1.00 88.50 90 THR A C 1
ATOM 698 O O . THR A 1 90 ? 10.703 4.875 0.885 1.00 88.50 90 THR A O 1
ATOM 701 N N . LYS A 1 91 ? 12.747 5.814 0.976 1.00 88.75 91 LYS A N 1
ATOM 702 C CA . LYS A 1 91 ? 12.291 7.082 1.537 1.00 88.75 91 LYS A CA 1
ATOM 703 C C . LYS A 1 91 ? 11.931 8.032 0.405 1.00 88.75 91 LYS A C 1
ATOM 705 O O . LYS A 1 91 ? 12.799 8.544 -0.293 1.00 88.75 91 LYS A O 1
ATOM 710 N N . VAL A 1 92 ? 10.642 8.323 0.288 1.00 87.69 92 VAL A N 1
ATOM 711 C CA . VAL A 1 92 ? 10.113 9.327 -0.639 1.00 87.69 92 VAL A CA 1
ATOM 712 C C . VAL A 1 92 ? 9.744 10.612 0.093 1.00 87.69 92 VAL A C 1
ATOM 714 O O . VAL A 1 92 ? 9.470 10.610 1.296 1.00 87.69 92 VAL A O 1
ATOM 717 N N . LYS A 1 93 ? 9.713 11.729 -0.636 1.00 87.62 93 LYS A N 1
ATOM 718 C CA . LYS A 1 93 ? 9.173 12.994 -0.126 1.00 87.62 93 LYS A CA 1
ATOM 719 C C . LYS A 1 93 ? 7.661 12.851 0.119 1.00 87.62 93 LYS A C 1
ATOM 721 O O . LYS A 1 93 ? 6.964 12.173 -0.635 1.00 87.62 93 LYS A O 1
ATOM 726 N N . LYS A 1 94 ? 7.152 13.506 1.170 1.00 88.75 94 LYS A N 1
ATOM 727 C CA . LYS A 1 94 ? 5.721 13.536 1.533 1.00 88.75 94 LYS A CA 1
ATOM 728 C C . LYS A 1 94 ? 4.959 14.545 0.667 1.00 88.75 94 LYS A C 1
ATOM 730 O O . LYS A 1 94 ? 4.557 15.606 1.130 1.00 88.75 94 LYS A O 1
ATOM 735 N N . VAL A 1 95 ? 4.831 14.223 -0.609 1.00 89.25 95 VAL A N 1
ATOM 736 C CA . VAL A 1 95 ? 4.206 15.044 -1.653 1.00 89.25 95 VAL A CA 1
ATOM 737 C C . VAL A 1 95 ? 3.555 14.122 -2.672 1.00 89.25 95 VAL A C 1
ATOM 739 O O . VAL A 1 95 ? 3.835 12.923 -2.688 1.00 89.25 95 VAL A O 1
ATOM 742 N N . THR A 1 96 ? 2.682 14.663 -3.513 1.00 90.81 96 THR A N 1
ATOM 743 C CA . THR A 1 96 ? 2.099 13.907 -4.618 1.00 90.81 96 THR A CA 1
ATOM 744 C C . THR A 1 96 ? 3.211 13.408 -5.542 1.00 90.81 96 THR A C 1
ATOM 746 O O . THR A 1 96 ? 4.073 14.178 -5.959 1.00 90.81 96 THR A O 1
ATOM 749 N N . GLY A 1 97 ? 3.200 12.127 -5.892 1.00 90.00 97 GLY A N 1
ATOM 750 C CA . GLY A 1 97 ? 4.232 11.531 -6.733 1.00 90.00 97 GLY A CA 1
ATOM 751 C C . GLY A 1 97 ? 3.734 10.320 -7.505 1.00 90.00 97 GLY A C 1
ATOM 752 O O . GLY A 1 97 ? 2.597 9.874 -7.351 1.00 90.00 97 GLY A O 1
ATOM 753 N N . ASN A 1 98 ? 4.593 9.808 -8.381 1.00 88.25 98 ASN A N 1
ATOM 754 C CA . ASN A 1 98 ? 4.327 8.643 -9.209 1.00 88.25 98 ASN A CA 1
ATOM 755 C C . ASN A 1 98 ? 5.518 7.687 -9.137 1.00 88.25 98 ASN A C 1
ATOM 757 O O . ASN A 1 98 ? 6.640 8.067 -9.468 1.00 88.25 98 ASN A O 1
ATOM 761 N N . LEU A 1 99 ? 5.271 6.448 -8.728 1.00 88.56 99 LEU A N 1
ATOM 762 C CA . LEU A 1 99 ? 6.222 5.347 -8.843 1.00 88.56 99 LEU A CA 1
ATOM 763 C C . LEU A 1 99 ? 6.019 4.675 -10.201 1.00 88.56 99 LEU A C 1
ATOM 765 O O . LEU A 1 99 ? 4.908 4.276 -10.544 1.00 88.56 99 LEU A O 1
ATOM 769 N N . HIS A 1 100 ? 7.087 4.593 -10.979 1.00 86.56 100 HIS A N 1
ATOM 770 C CA . HIS A 1 100 ? 7.119 4.052 -12.326 1.00 86.56 100 HIS A CA 1
ATOM 771 C C . HIS A 1 100 ? 7.930 2.757 -12.310 1.00 86.56 100 HIS A C 1
ATOM 773 O O . HIS A 1 100 ? 9.085 2.746 -11.883 1.00 86.56 100 HIS A O 1
ATOM 779 N N . ILE A 1 101 ? 7.330 1.671 -12.786 1.00 87.12 101 ILE A N 1
ATOM 780 C CA . ILE A 1 101 ? 8.008 0.399 -13.028 1.00 87.12 101 ILE A CA 1
ATOM 781 C C . ILE A 1 101 ? 7.913 0.129 -14.526 1.00 87.12 101 ILE A C 1
ATOM 783 O O . ILE A 1 101 ? 6.833 -0.139 -15.056 1.00 87.12 101 ILE A O 1
ATOM 787 N N . THR A 1 102 ? 9.039 0.255 -15.218 1.00 82.81 102 THR A N 1
ATOM 788 C CA . THR A 1 102 ? 9.096 0.281 -16.684 1.00 82.81 102 THR A CA 1
ATOM 789 C C . THR A 1 102 ? 10.184 -0.635 -17.212 1.00 82.81 102 THR A C 1
ATOM 791 O O . THR A 1 102 ? 11.201 -0.845 -16.558 1.00 82.81 102 THR A O 1
ATOM 794 N N . THR A 1 103 ? 10.001 -1.181 -18.412 1.00 80.44 103 THR A N 1
ATOM 795 C CA . THR A 1 103 ? 11.068 -1.930 -19.090 1.00 80.44 103 THR A CA 1
ATOM 796 C C . THR A 1 103 ? 12.163 -0.996 -19.601 1.00 80.44 103 THR A C 1
ATOM 798 O O . THR A 1 103 ? 11.915 0.188 -19.846 1.00 80.44 103 THR A O 1
ATOM 801 N N . LEU A 1 104 ? 13.355 -1.539 -19.840 1.00 77.81 104 LEU A N 1
ATOM 802 C CA . LEU A 1 104 ? 14.483 -0.805 -20.411 1.00 77.81 104 LEU A CA 1
ATOM 803 C C . LEU A 1 104 ? 14.077 -0.068 -21.705 1.00 77.81 104 LEU A C 1
ATOM 805 O O . LEU A 1 104 ? 13.471 -0.658 -22.608 1.00 77.81 104 LEU A O 1
ATOM 809 N N . GLY A 1 105 ? 14.383 1.230 -21.768 1.00 73.88 105 GLY A N 1
ATOM 810 C CA . GLY A 1 105 ? 14.038 2.126 -22.880 1.00 73.88 105 GLY A CA 1
ATOM 811 C C . GLY A 1 105 ? 12.656 2.766 -22.835 1.00 73.88 105 GLY A C 1
ATOM 812 O O . GLY A 1 105 ? 12.383 3.637 -23.655 1.00 73.88 105 GLY A O 1
ATOM 813 N N . HIS A 1 106 ? 11.803 2.408 -21.871 1.00 75.50 106 HIS A N 1
ATOM 814 C CA . HIS A 1 106 ? 10.429 2.919 -21.774 1.00 75.50 106 HIS A CA 1
ATOM 815 C C . HIS A 1 106 ? 10.184 3.662 -20.469 1.00 75.50 106 HIS A C 1
ATOM 817 O O . HIS A 1 106 ? 9.230 3.401 -19.763 1.00 75.50 106 HIS A O 1
ATOM 823 N N . GLY A 1 107 ? 11.036 4.627 -20.145 1.00 67.06 107 GLY A N 1
ATOM 824 C CA . GLY A 1 107 ? 10.853 5.501 -18.978 1.00 67.06 107 GLY A CA 1
ATOM 825 C C . GLY A 1 107 ? 11.842 6.659 -18.986 1.00 67.06 107 GLY A C 1
ATOM 826 O O . GLY A 1 107 ? 11.490 7.806 -18.705 1.00 67.06 107 GLY A O 1
ATOM 827 N N . TYR A 1 108 ? 13.057 6.359 -19.438 1.00 66.75 108 TYR A N 1
ATOM 828 C CA . TYR A 1 108 ? 14.133 7.303 -19.701 1.00 66.75 108 TYR A CA 1
ATOM 829 C C . TYR A 1 108 ? 14.762 7.002 -21.059 1.00 66.75 108 TYR A C 1
ATOM 831 O O . TYR A 1 108 ? 14.624 5.891 -21.568 1.00 66.75 108 TYR A O 1
ATOM 839 N N . LEU A 1 109 ? 15.453 7.987 -21.643 1.00 61.78 109 LEU A N 1
ATOM 840 C CA . LEU A 1 109 ? 16.238 7.755 -22.852 1.00 61.78 109 LEU A CA 1
ATOM 841 C C . LEU A 1 109 ? 17.389 6.796 -22.523 1.00 61.78 109 LEU A C 1
ATOM 843 O O . LEU A 1 109 ? 18.400 7.206 -21.954 1.00 61.78 109 LEU A O 1
ATOM 847 N N . SER A 1 110 ? 17.238 5.532 -22.901 1.00 67.75 110 SER A N 1
ATOM 848 C CA . SER A 1 110 ? 18.350 4.600 -23.055 1.00 67.75 110 SER A CA 1
ATOM 849 C C . SER A 1 110 ? 18.521 4.245 -24.525 1.00 67.75 110 SER A C 1
ATOM 851 O O . SER A 1 110 ? 17.571 4.241 -25.302 1.00 67.75 110 SER A O 1
ATOM 853 N N . TRP A 1 111 ? 19.761 3.946 -24.900 1.00 67.81 111 TRP A N 1
ATOM 854 C CA . TRP A 1 111 ? 20.130 3.515 -26.251 1.00 67.81 111 TRP A CA 1
ATOM 855 C C . TRP A 1 111 ? 19.571 2.132 -26.609 1.00 67.81 111 TRP A C 1
ATOM 857 O O . TRP A 1 111 ? 19.517 1.762 -27.776 1.00 67.81 111 TRP A O 1
ATOM 867 N N . GLU A 1 112 ? 19.151 1.381 -25.596 1.00 72.62 112 GLU A N 1
ATOM 868 C CA . GLU A 1 112 ? 18.530 0.073 -25.715 1.00 72.62 112 GLU A CA 1
ATOM 869 C C . GLU A 1 112 ? 17.043 0.196 -25.377 1.00 72.62 112 GLU A C 1
ATOM 871 O O . GLU A 1 112 ? 16.686 0.777 -24.346 1.00 72.62 112 GLU A O 1
ATOM 876 N N . HIS A 1 113 ? 16.183 -0.314 -26.262 1.00 71.69 113 HIS A N 1
ATOM 877 C CA . HIS A 1 113 ? 14.737 -0.324 -26.084 1.00 71.69 113 HIS A CA 1
ATOM 878 C C . HIS A 1 113 ? 14.204 -1.750 -26.174 1.00 71.69 113 HIS A C 1
ATOM 880 O O . HIS A 1 113 ? 14.502 -2.499 -27.106 1.00 71.69 113 HIS A O 1
ATOM 886 N N . THR A 1 114 ? 13.364 -2.125 -25.218 1.00 74.62 114 THR A N 1
ATOM 887 C CA . THR A 1 114 ? 12.591 -3.363 -25.338 1.00 74.62 114 THR A CA 1
ATOM 888 C C . THR A 1 114 ? 11.490 -3.153 -26.381 1.00 74.62 114 THR A C 1
ATOM 890 O O . THR A 1 114 ? 10.918 -2.066 -26.467 1.00 74.62 114 THR A O 1
ATOM 893 N N . ASP A 1 115 ? 11.209 -4.154 -27.214 1.00 73.12 115 ASP A N 1
ATOM 894 C CA . ASP A 1 115 ? 10.100 -4.094 -28.174 1.00 73.12 115 ASP A CA 1
ATOM 895 C C . ASP A 1 115 ? 8.756 -4.168 -27.430 1.00 73.12 115 ASP A C 1
ATOM 897 O O . ASP A 1 115 ? 8.560 -5.036 -26.574 1.00 73.12 115 ASP A O 1
ATOM 901 N N . HIS A 1 116 ? 7.829 -3.265 -27.757 1.00 73.69 116 HIS A N 1
ATOM 902 C CA . HIS A 1 116 ? 6.503 -3.147 -27.140 1.00 73.69 116 HIS A CA 1
ATOM 903 C C . HIS A 1 116 ? 5.711 -4.453 -27.163 1.00 73.69 116 HIS A C 1
ATOM 905 O O . HIS A 1 116 ? 4.964 -4.739 -26.231 1.00 73.69 116 HIS A O 1
ATOM 911 N N . LYS A 1 117 ?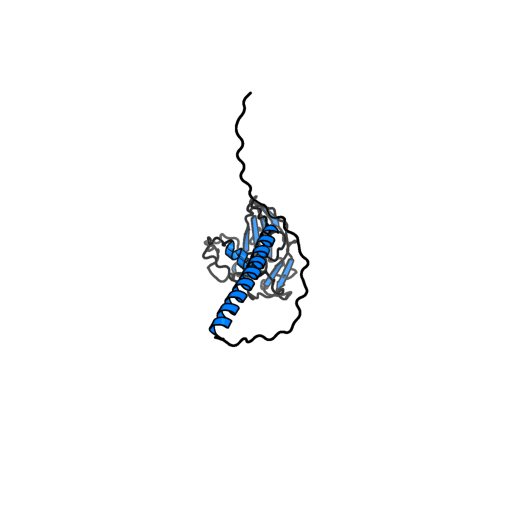 5.912 -5.285 -28.189 1.00 70.31 117 LYS A N 1
ATOM 912 C CA . LYS A 1 117 ? 5.210 -6.568 -28.342 1.00 70.31 117 LYS A CA 1
ATOM 913 C C . LYS A 1 117 ? 5.618 -7.624 -27.307 1.00 70.31 117 LYS A C 1
ATOM 915 O O . LYS A 1 117 ? 4.888 -8.586 -27.091 1.00 70.31 117 LYS A O 1
ATOM 920 N N . LEU A 1 118 ? 6.786 -7.468 -26.689 1.00 69.69 118 LEU A N 1
ATOM 921 C CA . LEU A 1 118 ? 7.341 -8.417 -25.721 1.00 69.69 118 LEU A CA 1
ATOM 922 C C . LEU A 1 118 ? 7.122 -7.974 -24.265 1.00 69.69 118 LEU A C 1
ATOM 924 O O . LEU A 1 118 ? 7.578 -8.652 -23.344 1.00 69.69 118 LEU A O 1
ATOM 928 N N . MET A 1 119 ? 6.436 -6.849 -24.043 1.00 73.56 119 MET A N 1
ATOM 929 C CA . MET A 1 119 ? 6.214 -6.291 -22.711 1.00 73.56 119 MET A CA 1
ATOM 930 C C . MET A 1 119 ? 4.995 -6.918 -22.051 1.00 73.56 119 MET A C 1
ATOM 932 O O . MET A 1 119 ? 3.862 -6.497 -22.268 1.00 73.56 119 MET A O 1
ATOM 936 N N . ASN A 1 120 ? 5.241 -7.910 -21.202 1.00 78.62 120 ASN A N 1
ATOM 937 C CA . ASN A 1 120 ? 4.225 -8.440 -20.307 1.00 78.62 120 ASN A CA 1
ATOM 938 C C . ASN A 1 120 ? 4.365 -7.777 -18.928 1.00 78.62 120 ASN A C 1
ATOM 940 O O . ASN A 1 120 ? 5.300 -8.077 -18.188 1.00 78.62 120 ASN A O 1
ATOM 944 N N . LEU A 1 121 ? 3.440 -6.872 -18.599 1.00 81.31 121 LEU A N 1
ATOM 945 C CA . LEU A 1 121 ? 3.389 -6.150 -17.320 1.00 81.31 121 LEU A CA 1
ATOM 946 C C . LEU A 1 121 ? 2.326 -6.736 -16.374 1.00 81.31 121 LEU A C 1
ATOM 948 O O . LEU A 1 121 ? 1.853 -6.059 -15.456 1.00 81.31 121 LEU A O 1
ATOM 952 N N . SER A 1 122 ? 1.940 -7.996 -16.599 1.00 84.44 122 SER A N 1
ATOM 953 C CA . SER A 1 122 ? 1.071 -8.738 -15.689 1.00 84.44 122 SER A CA 1
ATOM 954 C C . SER A 1 122 ? 1.754 -8.842 -14.334 1.00 84.44 122 SER A C 1
ATOM 956 O O . SER A 1 122 ? 2.892 -9.307 -14.234 1.00 84.44 122 SER A O 1
ATOM 958 N N . HIS A 1 123 ? 1.075 -8.399 -13.286 1.00 87.50 123 HIS A N 1
ATOM 959 C CA . HIS A 1 123 ? 1.679 -8.266 -11.971 1.00 87.50 123 HIS A CA 1
ATOM 960 C C . HIS A 1 123 ? 0.704 -8.667 -10.870 1.00 87.50 123 HIS A C 1
ATOM 962 O O . HIS A 1 123 ? -0.516 -8.578 -11.000 1.00 87.50 123 HIS A O 1
ATOM 968 N N . VAL A 1 124 ? 1.283 -9.130 -9.766 1.00 90.06 124 VAL A N 1
ATOM 969 C CA . VAL A 1 124 ? 0.568 -9.392 -8.521 1.00 90.06 124 VAL A CA 1
ATOM 970 C C . VAL A 1 124 ? 1.192 -8.510 -7.454 1.00 90.06 124 VAL A C 1
ATOM 972 O O . VAL A 1 124 ? 2.383 -8.636 -7.162 1.00 90.06 124 VAL A O 1
ATOM 975 N N . ILE A 1 125 ? 0.394 -7.626 -6.873 1.00 91.56 125 ILE A N 1
ATOM 976 C CA . ILE A 1 125 ? 0.798 -6.763 -5.769 1.00 91.56 125 ILE A CA 1
ATOM 977 C C . ILE A 1 125 ? 0.569 -7.550 -4.489 1.00 91.56 125 ILE A C 1
ATOM 979 O O . ILE A 1 125 ? -0.564 -7.798 -4.087 1.00 91.56 125 ILE A O 1
ATOM 983 N N . THR A 1 126 ? 1.651 -7.991 -3.854 1.00 89.50 126 THR A N 1
ATOM 984 C CA . THR A 1 126 ? 1.553 -8.694 -2.569 1.00 89.50 126 THR A CA 1
ATOM 985 C C . THR A 1 126 ? 1.332 -7.729 -1.416 1.00 89.50 126 THR A C 1
ATOM 987 O O . THR A 1 126 ? 0.500 -7.995 -0.558 1.00 89.50 126 THR A O 1
ATOM 990 N N . GLU A 1 127 ? 2.079 -6.628 -1.412 1.00 87.94 127 GLU A N 1
ATOM 991 C CA . GLU A 1 127 ? 2.039 -5.592 -0.386 1.00 87.94 127 GLU A CA 1
ATOM 992 C C . GLU A 1 127 ? 2.422 -4.268 -1.042 1.00 87.94 127 GLU A C 1
ATOM 994 O O . GLU A 1 127 ? 3.412 -4.205 -1.782 1.00 87.94 127 GLU A O 1
ATOM 999 N N . PHE A 1 128 ? 1.652 -3.219 -0.771 1.00 89.38 128 PHE A N 1
ATOM 1000 C CA . PHE A 1 128 ? 2.011 -1.866 -1.174 1.00 89.38 128 PHE A CA 1
ATOM 1001 C C . PHE A 1 128 ? 1.618 -0.874 -0.086 1.00 89.38 128 PHE A C 1
ATOM 1003 O O . PHE A 1 128 ? 0.467 -0.444 0.010 1.00 89.38 128 PHE A O 1
ATOM 1010 N N . SER A 1 129 ? 2.613 -0.501 0.721 1.00 89.69 129 SER A N 1
ATOM 1011 C CA . SER A 1 129 ? 2.407 0.251 1.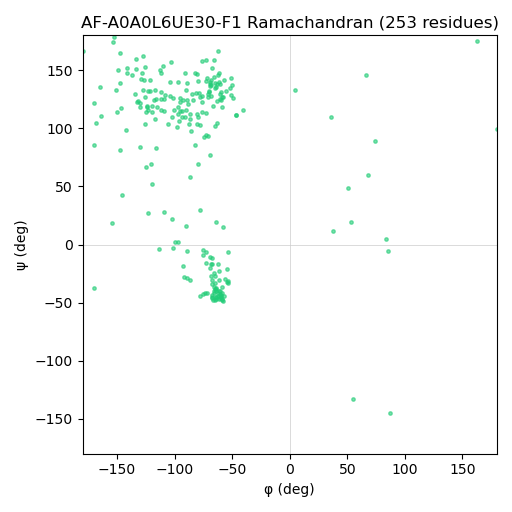947 1.00 89.69 129 SER A CA 1
ATOM 1012 C C . SER A 1 129 ? 3.223 1.536 2.029 1.00 89.69 129 SER A C 1
ATOM 1014 O O . SER A 1 129 ? 4.292 1.671 1.435 1.00 89.69 129 SER A O 1
ATOM 1016 N N . PHE A 1 130 ? 2.704 2.503 2.791 1.00 89.50 130 PHE A N 1
ATOM 1017 C CA . PHE A 1 130 ? 3.403 3.743 3.109 1.00 89.50 130 PHE A CA 1
ATOM 1018 C C . PHE A 1 130 ? 3.651 3.825 4.613 1.00 89.50 130 PHE A C 1
ATOM 1020 O O . PHE A 1 130 ? 2.716 3.779 5.413 1.00 89.50 130 PHE A O 1
ATOM 1027 N N . GLY A 1 131 ? 4.913 4.021 4.995 1.00 88.31 131 GLY A N 1
ATOM 1028 C CA . GLY A 1 131 ? 5.311 4.213 6.386 1.00 88.31 131 GLY A CA 1
ATOM 1029 C C . GLY A 1 131 ? 5.588 2.905 7.126 1.00 88.31 131 GLY A C 1
ATOM 1030 O O . GLY A 1 131 ? 6.176 1.978 6.578 1.00 88.31 131 GLY A O 1
ATOM 1031 N N . GLN A 1 132 ? 5.248 2.870 8.413 1.00 86.38 132 GLN A N 1
ATOM 1032 C CA . GLN A 1 132 ? 5.469 1.695 9.256 1.00 86.38 132 GLN A CA 1
ATOM 1033 C C . GLN A 1 132 ? 4.366 0.659 9.035 1.00 86.38 132 GLN A C 1
ATOM 1035 O O . GLN A 1 132 ? 3.208 1.014 8.822 1.00 86.38 132 GLN A O 1
ATOM 1040 N N . PHE A 1 133 ? 4.723 -0.621 9.132 1.00 85.19 133 PHE A N 1
ATOM 1041 C CA . PHE A 1 133 ? 3.752 -1.704 9.049 1.00 85.19 133 PHE A CA 1
ATOM 1042 C C . PHE A 1 133 ? 2.857 -1.739 10.295 1.00 85.19 133 PHE A C 1
ATOM 1044 O O . PHE A 1 133 ? 3.345 -1.751 11.427 1.00 85.19 133 PHE A O 1
ATOM 1051 N N . PHE A 1 134 ? 1.543 -1.824 10.079 1.00 83.62 134 PHE A N 1
ATOM 1052 C CA . PHE A 1 134 ? 0.552 -1.981 11.139 1.00 83.62 134 PHE A CA 1
ATOM 1053 C C . PHE A 1 134 ? -0.394 -3.146 10.801 1.00 83.62 134 PHE A C 1
ATOM 1055 O O . PHE A 1 134 ? -1.162 -3.043 9.849 1.00 83.62 134 PHE A O 1
ATOM 1062 N N . PRO A 1 135 ? -0.452 -4.215 11.616 1.00 80.19 135 PRO A N 1
ATOM 1063 C CA . PRO A 1 135 ? -1.169 -5.457 11.279 1.00 80.19 135 PRO A CA 1
ATOM 1064 C C . PRO A 1 135 ? -2.701 -5.332 11.204 1.00 80.19 135 PRO A C 1
ATOM 1066 O O . PRO A 1 135 ? -3.390 -6.254 10.768 1.00 80.19 135 PRO A O 1
ATOM 1069 N N . LYS A 1 136 ? -3.253 -4.206 11.672 1.00 81.00 136 LYS A N 1
ATOM 1070 C CA . LYS A 1 136 ? -4.687 -3.889 11.608 1.00 81.00 136 LYS A CA 1
ATOM 1071 C C . LYS A 1 136 ? -5.027 -2.914 10.477 1.00 81.00 136 LYS A C 1
ATOM 1073 O O . LYS A 1 136 ? -6.198 -2.591 10.316 1.00 81.00 136 LYS A O 1
ATOM 1078 N N . ILE A 1 137 ? -4.056 -2.409 9.719 1.00 82.25 137 ILE A N 1
ATOM 1079 C CA . ILE A 1 137 ? -4.341 -1.574 8.550 1.00 82.25 137 ILE A CA 1
ATOM 1080 C C . ILE A 1 137 ? -4.603 -2.508 7.373 1.00 82.25 137 ILE A C 1
ATOM 1082 O O . ILE A 1 137 ? -3.833 -3.429 7.135 1.00 82.25 137 ILE A O 1
ATOM 1086 N N . VAL A 1 138 ? -5.714 -2.287 6.674 1.00 82.62 138 VAL A N 1
ATOM 1087 C CA . VAL A 1 138 ? -6.008 -2.972 5.414 1.00 82.62 138 VAL A CA 1
ATOM 1088 C C . VAL A 1 138 ? -5.693 -2.022 4.275 1.00 82.62 138 VAL A C 1
ATOM 1090 O O . VAL A 1 138 ? -6.194 -0.895 4.279 1.00 82.62 138 VAL A O 1
ATOM 1093 N N . GLN A 1 139 ? -4.864 -2.445 3.325 1.00 86.19 139 GLN A N 1
ATOM 1094 C CA . GLN A 1 139 ? -4.559 -1.627 2.157 1.00 86.19 139 GLN A CA 1
ATOM 1095 C C . GLN A 1 139 ? -5.321 -2.160 0.947 1.00 86.19 139 GLN A C 1
ATOM 1097 O O . GLN A 1 139 ? -5.471 -3.371 0.782 1.00 86.19 139 GLN A O 1
ATOM 1102 N N . PRO A 1 140 ? -5.857 -1.267 0.104 1.00 84.31 140 PRO A N 1
ATOM 1103 C CA . PRO A 1 140 ? -6.736 -1.667 -0.990 1.00 84.31 140 PRO A CA 1
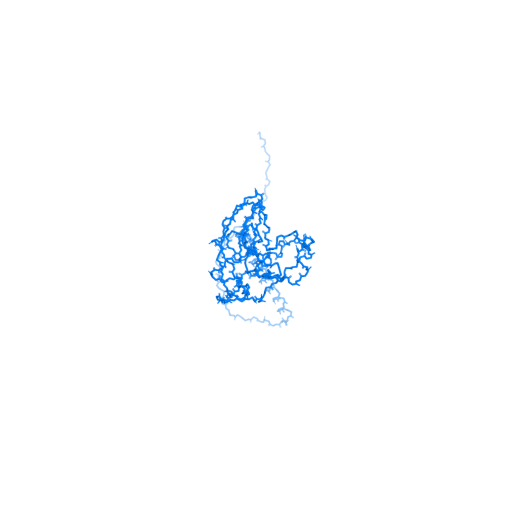ATOM 1104 C C . PRO A 1 140 ? -6.006 -2.451 -2.085 1.00 84.31 140 PRO A C 1
ATOM 1106 O O . PRO A 1 140 ? -6.631 -3.260 -2.762 1.00 84.31 140 PRO A O 1
ATOM 1109 N N . LEU A 1 141 ? -4.700 -2.216 -2.249 1.00 85.81 141 LEU A N 1
ATOM 1110 C CA . LEU A 1 141 ? -3.867 -2.877 -3.253 1.00 85.81 141 LEU A CA 1
ATOM 1111 C C . LEU A 1 141 ? -3.234 -4.181 -2.750 1.00 85.81 141 LEU A C 1
ATOM 1113 O O . LEU A 1 141 ? -2.608 -4.885 -3.543 1.00 85.81 141 LEU A O 1
ATOM 1117 N N . ASP A 1 142 ? -3.393 -4.525 -1.470 1.00 87.12 142 ASP A N 1
ATOM 1118 C CA . ASP A 1 142 ? -2.808 -5.749 -0.930 1.00 87.12 142 ASP A CA 1
ATOM 1119 C C . ASP A 1 142 ? -3.429 -6.984 -1.572 1.00 87.12 142 ASP A C 1
ATOM 1121 O O . ASP A 1 142 ? -4.652 -7.117 -1.674 1.00 87.12 142 ASP A O 1
ATOM 1125 N N . ASN A 1 143 ? -2.559 -7.920 -1.950 1.00 88.00 143 ASN A N 1
ATOM 1126 C CA . ASN A 1 143 ? -2.924 -9.178 -2.586 1.00 88.00 143 ASN A CA 1
ATOM 1127 C C . ASN A 1 143 ? -3.864 -8.982 -3.792 1.00 88.00 143 ASN A C 1
ATOM 1129 O O . ASN A 1 143 ? -4.898 -9.646 -3.907 1.00 88.00 143 ASN A O 1
ATOM 1133 N N . SER A 1 144 ? -3.507 -8.053 -4.679 1.00 87.25 144 SER A N 1
ATOM 1134 C CA . SER A 1 144 ? -4.255 -7.762 -5.903 1.00 87.25 144 SER A CA 1
ATOM 1135 C C . SER A 1 144 ? -3.513 -8.206 -7.166 1.00 87.25 144 SER A C 1
ATOM 1137 O O . SER A 1 144 ? -2.289 -8.341 -7.158 1.00 87.25 144 SER A O 1
ATOM 1139 N N . VAL A 1 145 ? -4.239 -8.501 -8.246 1.00 88.81 145 VAL A N 1
ATOM 1140 C CA . VAL A 1 145 ? -3.666 -9.004 -9.506 1.00 88.81 145 VAL A CA 1
ATOM 1141 C C . VAL A 1 145 ? -4.249 -8.293 -10.712 1.00 88.81 145 VAL A C 1
ATOM 1143 O O . VAL A 1 145 ? -5.462 -8.316 -10.908 1.00 88.81 145 VAL A O 1
ATOM 1146 N N . GLU A 1 146 ? -3.367 -7.803 -11.582 1.00 84.81 146 GLU A N 1
ATOM 1147 C CA . GLU A 1 146 ? -3.743 -7.299 -12.898 1.00 84.81 146 GLU A CA 1
ATOM 1148 C C . GLU A 1 146 ? -2.946 -7.964 -14.018 1.00 84.81 146 GLU A C 1
ATOM 1150 O O . GLU A 1 146 ? -1.760 -8.278 -13.893 1.00 84.81 146 GLU A O 1
ATOM 1155 N N . LEU A 1 147 ? -3.641 -8.229 -15.125 1.00 83.19 147 LEU A N 1
ATOM 1156 C CA . LEU A 1 147 ? -3.120 -8.970 -16.275 1.00 83.19 147 LEU A CA 1
ATOM 1157 C C . LEU A 1 147 ? -3.210 -8.096 -17.521 1.00 83.19 147 LEU A C 1
ATOM 1159 O O . LEU A 1 147 ? -4.276 -7.553 -17.807 1.00 83.19 147 LEU A O 1
ATOM 1163 N N . THR A 1 148 ? -2.122 -8.023 -18.288 1.00 72.69 148 THR A N 1
ATOM 1164 C CA . THR A 1 148 ? -2.015 -7.163 -19.479 1.00 72.69 148 THR A CA 1
ATOM 1165 C C . THR A 1 148 ? -2.969 -7.570 -20.615 1.00 72.69 148 THR A C 1
ATOM 1167 O O . THR A 1 148 ? -3.368 -6.723 -21.405 1.00 72.69 148 THR A O 1
ATOM 1170 N N . ASP A 1 149 ? -3.401 -8.834 -20.674 1.00 64.56 149 ASP A N 1
ATOM 1171 C CA . ASP A 1 149 ? -4.207 -9.376 -21.784 1.00 64.56 149 ASP A CA 1
ATOM 1172 C C . ASP A 1 149 ? -5.685 -8.934 -21.790 1.00 64.56 149 ASP A C 1
ATOM 1174 O O . ASP A 1 149 ? -6.432 -9.266 -22.714 1.00 64.56 149 ASP A O 1
ATOM 1178 N N . LYS A 1 150 ? -6.149 -8.195 -20.772 1.00 49.44 150 LYS A N 1
ATOM 1179 C CA . LYS A 1 150 ? -7.519 -7.665 -20.732 1.00 49.44 150 LYS A CA 1
ATOM 1180 C C . LYS A 1 150 ? -7.532 -6.190 -21.129 1.00 49.44 150 LYS A C 1
ATOM 1182 O O . LYS A 1 150 ? -7.019 -5.341 -20.415 1.00 49.44 150 LYS A O 1
ATOM 1187 N N . LEU A 1 151 ? -8.202 -5.904 -22.247 1.00 47.25 151 LEU A N 1
ATOM 1188 C CA . LEU A 1 151 ? -8.475 -4.587 -22.856 1.00 47.25 151 LEU A CA 1
ATOM 1189 C C . LEU A 1 151 ? -9.243 -3.577 -21.972 1.00 47.25 151 LEU A C 1
ATOM 1191 O O . LEU A 1 151 ? -9.770 -2.589 -22.475 1.00 47.25 151 LEU A O 1
ATOM 1195 N N . THR A 1 152 ? -9.346 -3.801 -20.669 1.00 47.66 152 THR A N 1
ATOM 1196 C CA . THR A 1 152 ? -10.178 -3.003 -19.771 1.00 47.66 152 THR A CA 1
ATOM 1197 C C . THR A 1 152 ? -9.521 -2.932 -18.409 1.00 47.66 152 THR A C 1
ATOM 1199 O O . THR A 1 152 ? -9.889 -3.697 -17.523 1.00 47.66 152 THR A O 1
ATOM 1202 N N . ASP A 1 153 ? -8.552 -2.036 -18.252 1.00 42.91 153 ASP A N 1
ATOM 1203 C CA . ASP A 1 153 ? -8.220 -1.523 -16.927 1.00 42.91 153 ASP A CA 1
ATOM 1204 C C . ASP A 1 153 ? -7.294 -0.300 -16.991 1.00 42.91 153 ASP A C 1
ATOM 1206 O O . ASP A 1 153 ? -6.126 -0.484 -17.317 1.00 42.91 153 ASP A O 1
ATOM 1210 N N . MET A 1 154 ? -7.814 0.923 -16.762 1.00 49.00 154 MET A N 1
ATOM 1211 C CA . MET A 1 154 ? -7.137 2.250 -16.812 1.00 49.00 154 MET A CA 1
ATOM 1212 C C . MET A 1 154 ? -6.068 2.462 -17.908 1.00 49.00 154 MET A C 1
ATOM 1214 O O . MET A 1 154 ? -5.369 3.477 -17.949 1.00 49.00 154 MET A O 1
ATOM 1218 N N . SER A 1 155 ? -6.010 1.537 -18.854 1.00 46.91 155 SER A N 1
ATOM 1219 C CA . SER A 1 155 ? -5.349 1.569 -20.121 1.00 46.91 155 SER A CA 1
ATOM 1220 C C . SER A 1 155 ? -6.195 2.549 -20.883 1.00 46.91 155 SER A C 1
ATOM 1222 O O . SER A 1 155 ? -7.244 2.227 -21.441 1.00 46.91 155 SER A O 1
ATOM 1224 N N . ARG A 1 156 ? -5.772 3.810 -20.833 1.00 47.06 156 ARG A N 1
ATOM 1225 C CA . ARG A 1 156 ? -6.026 4.683 -21.965 1.00 47.06 156 ARG A CA 1
ATOM 1226 C C . ARG A 1 156 ? -5.605 3.828 -23.146 1.00 47.06 156 ARG A C 1
ATOM 1228 O O . ARG A 1 156 ? -4.429 3.470 -23.214 1.00 47.06 156 ARG A O 1
ATOM 1235 N N . VAL A 1 157 ? -6.570 3.414 -23.971 1.00 43.06 157 VAL A N 1
ATOM 1236 C CA . VAL A 1 157 ? -6.283 2.848 -25.286 1.00 43.06 157 VAL A CA 1
ATOM 1237 C C . VAL A 1 157 ? -5.164 3.726 -25.811 1.00 43.06 157 VAL A C 1
ATOM 1239 O O . VAL A 1 157 ? -5.339 4.946 -25.858 1.00 43.06 157 VAL A O 1
ATOM 1242 N N . ILE A 1 158 ? -3.977 3.148 -26.012 1.00 48.56 158 ILE A N 1
ATOM 1243 C CA . ILE A 1 158 ? -2.832 3.885 -26.536 1.00 48.56 158 ILE A CA 1
ATOM 1244 C C . ILE A 1 158 ? -3.212 4.174 -27.984 1.00 48.56 158 ILE A C 1
ATOM 1246 O O . ILE A 1 158 ? -2.814 3.480 -28.914 1.00 48.56 158 ILE A O 1
ATOM 1250 N N . GLU A 1 159 ? -4.088 5.152 -28.172 1.00 44.50 159 GLU A N 1
ATOM 1251 C CA . GLU A 1 159 ? -4.342 5.735 -29.458 1.00 44.50 159 GLU A CA 1
ATOM 1252 C C . GLU A 1 159 ? -3.042 6.444 -29.822 1.00 44.50 159 GLU A C 1
ATOM 1254 O O . GLU A 1 159 ? -2.565 7.326 -29.109 1.00 44.50 159 GLU A O 1
ATOM 1259 N N . HIS A 1 160 ? -2.457 6.003 -30.931 1.00 42.84 160 HIS A N 1
ATOM 1260 C CA . HIS A 1 160 ? -1.342 6.656 -31.606 1.00 42.84 160 HIS A CA 1
ATOM 1261 C C . HIS A 1 160 ? -0.003 6.661 -30.866 1.00 42.84 160 HIS A C 1
ATOM 1263 O O . HIS A 1 160 ? 0.555 7.730 -30.682 1.00 42.84 160 HIS A O 1
ATOM 1269 N N . ASN A 1 161 ? 0.595 5.510 -30.527 1.00 49.69 161 ASN A N 1
ATOM 1270 C CA . ASN A 1 161 ? 2.053 5.426 -30.277 1.00 49.69 161 ASN A CA 1
ATOM 1271 C C . ASN A 1 161 ? 2.615 6.444 -29.239 1.00 49.69 161 ASN A C 1
ATOM 1273 O O . ASN A 1 161 ? 3.807 6.750 -29.235 1.00 49.69 161 ASN A O 1
ATOM 1277 N N . GLN A 1 162 ? 1.750 7.008 -28.389 1.00 51.41 162 GLN A N 1
ATOM 1278 C CA . GLN A 1 162 ? 2.005 8.151 -27.512 1.00 51.41 162 GLN A CA 1
ATOM 1279 C C . GLN A 1 162 ? 1.676 7.732 -26.083 1.00 51.41 162 GLN A C 1
ATOM 1281 O O . GLN A 1 162 ? 0.719 8.175 -25.455 1.00 51.41 162 GLN A O 1
ATOM 1286 N N . GLY A 1 163 ? 2.473 6.810 -25.566 1.00 60.56 163 GLY A N 1
ATOM 1287 C CA . GLY A 1 163 ? 2.368 6.344 -24.197 1.00 60.56 163 GLY A CA 1
ATOM 1288 C C . GLY A 1 163 ? 3.630 5.590 -23.838 1.00 60.56 163 GLY A C 1
ATOM 1289 O O . GLY A 1 163 ? 4.125 4.798 -24.633 1.00 60.56 163 GLY A O 1
ATOM 1290 N N . ILE A 1 164 ? 4.166 5.866 -22.656 1.00 70.69 164 ILE A N 1
ATOM 1291 C CA . ILE A 1 164 ? 5.257 5.079 -22.101 1.00 70.69 164 ILE A CA 1
ATOM 1292 C C . ILE A 1 164 ? 4.613 3.829 -21.482 1.00 70.69 164 ILE A C 1
ATOM 1294 O O . ILE A 1 164 ? 3.858 3.985 -20.520 1.00 70.69 164 ILE A O 1
ATOM 1298 N N . PRO A 1 165 ? 4.834 2.616 -22.020 1.00 74.88 165 PRO A N 1
ATOM 1299 C CA . PRO A 1 165 ? 4.294 1.402 -21.423 1.00 74.88 165 PRO A CA 1
ATOM 1300 C C . PRO A 1 165 ? 4.985 1.144 -20.088 1.00 74.88 165 PRO A C 1
ATOM 1302 O O . PRO A 1 165 ? 6.212 1.127 -19.986 1.00 74.88 165 PRO A O 1
ATOM 1305 N N . GLY A 1 166 ? 4.185 0.958 -19.048 1.00 79.25 166 GLY A N 1
ATOM 1306 C CA . GLY A 1 166 ? 4.697 0.815 -17.699 1.00 79.25 166 GLY A CA 1
ATOM 1307 C C . GLY A 1 166 ? 3.590 0.611 -16.686 1.00 79.25 166 GLY A C 1
ATOM 1308 O O . GLY A 1 166 ? 2.410 0.826 -16.962 1.00 79.25 166 GLY A O 1
ATOM 1309 N N . LEU A 1 167 ? 4.006 0.195 -15.499 1.00 83.62 167 LEU A N 1
ATOM 1310 C CA . LEU A 1 167 ? 3.172 0.137 -14.315 1.00 83.62 167 LEU A CA 1
ATOM 1311 C C . LEU A 1 167 ? 3.388 1.425 -13.516 1.00 83.62 167 LEU A C 1
ATOM 1313 O O . LEU A 1 167 ? 4.517 1.762 -13.154 1.00 83.62 167 LEU A O 1
ATOM 1317 N N . PHE A 1 168 ? 2.303 2.157 -13.268 1.00 86.56 168 PHE A N 1
ATOM 1318 C CA . PHE A 1 168 ? 2.346 3.487 -12.670 1.00 86.56 168 PHE A CA 1
ATOM 1319 C C . PHE A 1 168 ? 1.483 3.541 -11.413 1.00 86.56 168 PHE A C 1
ATOM 1321 O O . PHE A 1 168 ? 0.264 3.405 -11.485 1.00 86.56 168 PHE A O 1
ATOM 1328 N N . PHE A 1 169 ? 2.105 3.816 -10.269 1.00 87.88 169 PHE A N 1
ATOM 1329 C CA . PHE A 1 169 ? 1.402 4.065 -9.013 1.00 87.88 169 PHE A CA 1
ATOM 1330 C C . PHE A 1 169 ? 1.447 5.550 -8.695 1.00 87.88 169 PHE A C 1
ATOM 1332 O O . PHE A 1 169 ? 2.472 6.072 -8.254 1.00 87.88 169 PHE A O 1
ATOM 1339 N N . LYS A 1 170 ? 0.326 6.235 -8.917 1.00 88.12 170 LYS A N 1
ATOM 1340 C CA . LYS A 1 170 ? 0.150 7.618 -8.482 1.00 88.12 170 LYS A CA 1
ATOM 1341 C C . LYS A 1 170 ? -0.293 7.628 -7.026 1.00 88.12 170 LYS A C 1
ATOM 1343 O O . LYS A 1 170 ? -1.308 7.025 -6.691 1.00 88.12 170 LYS A O 1
ATOM 1348 N N . TYR A 1 171 ? 0.443 8.334 -6.183 1.00 88.31 171 TYR A N 1
ATOM 1349 C CA . TYR A 1 171 ? 0.095 8.529 -4.783 1.00 88.31 171 TYR A CA 1
ATOM 1350 C C . TYR A 1 171 ? -0.043 10.018 -4.483 1.00 88.31 171 TYR A C 1
ATOM 1352 O O . TYR A 1 171 ? 0.722 10.844 -4.984 1.00 88.31 171 TYR A O 1
ATOM 1360 N N . ASP A 1 172 ? -1.028 10.353 -3.658 1.00 89.75 172 ASP A N 1
ATOM 1361 C CA . ASP A 1 172 ? -1.231 11.700 -3.144 1.00 89.75 172 ASP A CA 1
ATOM 1362 C C . ASP A 1 172 ? -1.293 11.640 -1.620 1.00 89.75 172 ASP A C 1
ATOM 1364 O O . ASP A 1 172 ? -2.018 10.820 -1.056 1.00 89.75 172 ASP A O 1
ATOM 1368 N N . MET A 1 173 ? -0.473 12.445 -0.947 1.00 85.25 173 MET A N 1
ATOM 1369 C CA . MET A 1 173 ? -0.400 12.428 0.512 1.00 85.25 173 MET A CA 1
ATOM 1370 C C . MET A 1 173 ? -1.261 13.548 1.079 1.00 85.25 173 MET A C 1
ATOM 1372 O O . MET A 1 173 ? -0.836 14.700 1.143 1.00 85.25 173 MET A O 1
ATOM 1376 N N . GLU A 1 174 ? -2.454 13.195 1.550 1.00 82.06 174 GLU A N 1
ATOM 1377 C CA . GLU A 1 174 ? -3.332 14.147 2.222 1.00 82.06 174 GLU A CA 1
ATOM 1378 C C . GLU A 1 174 ? -2.757 14.574 3.589 1.00 82.06 174 GLU A C 1
ATOM 1380 O O . GLU A 1 174 ? -2.214 13.751 4.338 1.00 82.06 174 GLU A O 1
ATOM 1385 N N . PRO A 1 175 ? -2.889 15.856 3.978 1.00 75.81 175 PRO A N 1
ATOM 1386 C CA . PRO A 1 175 ? -2.362 16.378 5.239 1.00 75.81 175 PRO A CA 1
ATOM 1387 C C . PRO A 1 175 ? -3.219 16.017 6.470 1.00 75.81 175 PRO A C 1
ATOM 1389 O O . PRO A 1 175 ? -3.246 16.764 7.446 1.00 75.81 175 PRO A O 1
ATOM 1392 N N . MET A 1 176 ? -3.913 14.878 6.466 1.00 73.75 176 MET A N 1
ATOM 1393 C CA . MET A 1 176 ? -4.744 14.435 7.588 1.00 73.75 176 MET A CA 1
ATOM 1394 C C . MET A 1 176 ? -3.992 13.447 8.488 1.00 73.75 176 MET A C 1
ATOM 1396 O O . MET A 1 176 ? -3.254 12.583 8.021 1.00 73.75 176 MET A O 1
ATOM 1400 N N . SER A 1 177 ? -4.175 13.581 9.803 1.00 76.94 177 SER A N 1
ATOM 1401 C CA . SER A 1 177 ? -3.629 12.665 10.810 1.00 76.94 177 SER A CA 1
ATOM 1402 C C . SER A 1 177 ? -4.780 12.015 11.562 1.00 76.94 177 SER A C 1
ATOM 1404 O O . SER A 1 177 ? -5.631 12.711 12.117 1.00 76.94 177 SER A O 1
ATOM 1406 N N . LEU A 1 178 ? -4.817 10.683 11.574 1.00 74.81 178 LEU A N 1
ATOM 1407 C CA . LEU A 1 178 ? -5.822 9.921 12.301 1.00 74.81 178 LEU A CA 1
ATOM 1408 C C . LEU A 1 178 ? -5.251 9.483 13.649 1.00 74.81 178 LEU A C 1
ATOM 1410 O O . LEU A 1 178 ? -4.347 8.653 13.721 1.00 74.81 178 LEU A O 1
ATOM 1414 N N . THR A 1 179 ? -5.796 10.032 14.731 1.00 80.19 179 THR A N 1
ATOM 1415 C CA . THR A 1 179 ? -5.444 9.636 16.094 1.00 80.19 179 THR A CA 1
ATOM 1416 C C . THR A 1 179 ? -6.445 8.596 16.600 1.00 80.19 179 THR A C 1
ATOM 1418 O O . THR A 1 179 ? -7.638 8.860 16.750 1.00 80.19 179 THR A O 1
ATOM 1421 N N . LEU A 1 180 ? -5.974 7.370 16.851 1.00 76.69 180 LEU A N 1
ATOM 1422 C CA . LEU A 1 180 ? -6.806 6.307 17.418 1.00 76.69 180 LEU A CA 1
ATOM 1423 C C . LEU A 1 180 ? -6.917 6.490 18.930 1.00 76.69 180 LEU A C 1
ATOM 1425 O O . LEU A 1 180 ? -5.996 6.159 19.674 1.00 76.69 180 LEU A O 1
ATOM 1429 N N . HIS A 1 181 ? -8.064 6.981 19.391 1.00 82.75 181 HIS A N 1
ATOM 1430 C CA . HIS A 1 181 ? -8.371 6.991 20.814 1.00 82.75 181 HIS A CA 1
ATOM 1431 C C . HIS A 1 181 ? -9.160 5.732 21.184 1.00 82.75 181 HIS A C 1
ATOM 1433 O O . HIS A 1 181 ? -10.329 5.577 20.830 1.00 82.75 181 HIS A O 1
ATOM 1439 N N . GLU A 1 182 ? -8.536 4.816 21.924 1.00 79.94 182 GLU A N 1
ATOM 1440 C CA . GLU A 1 182 ? -9.233 3.642 22.446 1.00 79.94 182 GLU A CA 1
ATOM 1441 C C . GLU A 1 182 ? -10.160 4.077 23.590 1.00 79.94 182 GLU A C 1
ATOM 1443 O O . GLU A 1 182 ? -9.710 4.541 24.641 1.00 79.94 182 GLU A O 1
ATOM 1448 N N . ARG A 1 183 ? -11.477 3.971 23.385 1.00 78.75 183 ARG A N 1
ATOM 1449 C CA . ARG A 1 183 ? -12.472 4.294 24.413 1.00 78.75 183 ARG A CA 1
ATOM 1450 C C . ARG A 1 183 ? -12.633 3.087 25.336 1.00 78.75 183 ARG A C 1
ATOM 1452 O O . ARG A 1 183 ? -13.492 2.237 25.118 1.00 78.75 183 ARG A O 1
ATOM 1459 N N . ARG A 1 184 ? -11.783 2.981 26.357 1.00 79.31 184 ARG A N 1
ATOM 1460 C CA . ARG A 1 184 ? -11.964 1.982 27.422 1.00 79.31 184 ARG A CA 1
ATOM 1461 C C . ARG A 1 184 ? -13.145 2.393 28.304 1.00 79.31 184 ARG A C 1
ATOM 1463 O O . ARG A 1 184 ? -13.371 3.582 28.523 1.00 79.31 184 ARG A O 1
ATOM 1470 N N . THR A 1 185 ? -13.926 1.426 28.785 1.00 81.25 185 THR A N 1
ATOM 1471 C CA . THR A 1 185 ? -15.038 1.703 29.706 1.00 81.25 185 THR A CA 1
ATOM 1472 C C . THR A 1 185 ? -14.495 2.386 30.953 1.00 81.25 185 THR A C 1
ATOM 1474 O O . THR A 1 185 ? -13.569 1.870 31.580 1.00 81.25 185 THR A O 1
ATOM 1477 N N . SER A 1 186 ? -15.053 3.539 31.315 1.00 84.69 186 SER A N 1
ATOM 1478 C CA . SER A 1 186 ? -14.642 4.224 32.537 1.00 84.69 186 SER A CA 1
ATOM 1479 C C . SER A 1 186 ? -15.053 3.409 33.766 1.00 84.69 186 SER A C 1
ATOM 1481 O O . SER A 1 186 ? -16.054 2.686 33.743 1.00 84.69 186 SER A O 1
ATOM 1483 N N . LEU A 1 187 ? -14.304 3.551 34.864 1.00 87.38 187 LEU A N 1
ATOM 1484 C CA . LEU A 1 187 ? -14.619 2.889 36.136 1.00 87.38 187 LEU A CA 1
ATOM 1485 C C . LEU A 1 187 ? -16.048 3.200 36.605 1.00 87.38 187 LEU A C 1
ATOM 1487 O O . LEU A 1 187 ? -16.719 2.338 37.157 1.00 87.38 187 LEU A O 1
ATOM 1491 N N . ILE A 1 188 ? -16.556 4.394 36.294 1.00 88.44 188 ILE A N 1
ATOM 1492 C CA . ILE A 1 188 ? -17.929 4.796 36.614 1.00 88.44 188 ILE A CA 1
ATOM 1493 C C . ILE A 1 188 ? -18.946 3.920 35.868 1.00 88.44 188 ILE A C 1
ATOM 1495 O O . ILE A 1 188 ? -19.888 3.425 36.479 1.00 88.44 188 ILE A O 1
ATOM 1499 N N . GLN A 1 189 ? -18.746 3.659 34.571 1.00 86.75 189 GLN A N 1
ATOM 1500 C CA . GLN A 1 189 ? -19.635 2.770 33.811 1.00 86.75 189 GLN A CA 1
ATOM 1501 C C . GLN A 1 189 ? -19.587 1.326 34.321 1.00 86.75 189 GLN A C 1
ATOM 1503 O O . GLN A 1 189 ? -20.603 0.632 34.294 1.00 86.75 189 GLN A O 1
ATOM 1508 N N . PHE A 1 190 ? -18.429 0.875 34.803 1.00 91.44 190 PHE A N 1
ATOM 1509 C CA . PHE A 1 190 ? -18.304 -0.429 35.448 1.00 91.44 190 PHE A CA 1
ATOM 1510 C C . PHE A 1 190 ? -19.074 -0.485 36.776 1.00 91.44 190 PHE A C 1
ATOM 1512 O O . PHE A 1 190 ? -19.862 -1.406 36.978 1.00 91.44 190 PHE A O 1
ATOM 1519 N N . LEU A 1 191 ? -18.924 0.521 37.644 1.00 93.25 191 LEU A N 1
ATOM 1520 C CA . LEU A 1 191 ? -19.616 0.580 38.937 1.00 93.25 191 LEU A CA 1
ATOM 1521 C C . LEU A 1 191 ? -21.139 0.676 38.786 1.00 93.25 191 LEU A C 1
ATOM 1523 O O . LEU A 1 191 ? -21.862 -0.011 39.503 1.00 93.25 191 LEU A O 1
ATOM 1527 N N . VAL A 1 192 ? -21.636 1.455 37.820 1.00 94.44 192 VAL A N 1
ATOM 1528 C CA . VAL A 1 192 ? -23.078 1.527 37.518 1.00 94.44 192 VAL A CA 1
ATOM 1529 C C . VAL A 1 192 ? -23.612 0.163 37.065 1.00 94.44 192 VAL A C 1
ATOM 1531 O O . VAL A 1 192 ? -24.674 -0.263 37.517 1.00 94.44 192 VAL A O 1
ATOM 1534 N N . ARG A 1 193 ? -22.863 -0.564 36.222 1.00 93.38 193 ARG A N 1
ATOM 1535 C CA . ARG A 1 193 ? -23.230 -1.931 35.806 1.00 93.38 193 ARG A CA 1
ATOM 1536 C C . ARG A 1 193 ? -23.202 -2.923 36.970 1.00 93.38 193 ARG A C 1
ATOM 1538 O O . ARG A 1 193 ? -24.094 -3.763 37.059 1.00 93.38 193 ARG A O 1
ATOM 1545 N N . LEU A 1 194 ? -22.221 -2.816 37.866 1.00 95.00 194 LEU A N 1
ATOM 1546 C CA . LEU A 1 194 ? -22.109 -3.665 39.053 1.00 95.00 194 LEU A CA 1
ATOM 1547 C C . LEU A 1 194 ? -23.282 -3.441 40.016 1.00 95.00 194 LEU A C 1
ATOM 1549 O O . LEU A 1 194 ? -23.917 -4.403 40.438 1.00 95.00 194 LEU A O 1
ATOM 1553 N N . ALA A 1 195 ? -23.609 -2.182 40.314 1.00 95.81 195 ALA A N 1
ATOM 1554 C CA . ALA A 1 195 ? -24.744 -1.835 41.166 1.00 95.81 195 ALA A CA 1
ATOM 1555 C C . ALA A 1 195 ? -26.069 -2.340 40.574 1.00 95.81 195 ALA A C 1
ATOM 1557 O O . ALA A 1 195 ? -26.894 -2.890 41.300 1.00 95.81 195 ALA A O 1
ATOM 1558 N N . GLY A 1 196 ? -26.242 -2.230 39.251 1.00 96.25 196 GLY A N 1
ATOM 1559 C CA . GLY A 1 196 ? -27.394 -2.795 38.545 1.00 96.25 196 GLY A CA 1
ATOM 1560 C C . GLY A 1 196 ? -27.497 -4.319 38.676 1.00 96.25 196 GLY A C 1
ATOM 1561 O O . GLY A 1 196 ? -28.580 -4.831 38.948 1.00 96.25 196 GLY A O 1
ATOM 1562 N N . MET A 1 197 ? -26.380 -5.046 38.554 1.00 95.56 197 MET A N 1
ATOM 1563 C CA . MET A 1 197 ? -26.348 -6.504 38.750 1.00 95.56 197 MET A CA 1
ATOM 1564 C C . MET A 1 197 ? -26.696 -6.906 40.188 1.00 95.56 197 MET A C 1
ATOM 1566 O O . MET A 1 197 ? -27.537 -7.779 40.391 1.00 95.56 197 MET A O 1
ATOM 1570 N N . VAL A 1 198 ? -26.104 -6.249 41.191 1.00 96.88 198 VAL A N 1
ATOM 1571 C CA . VAL A 1 198 ? -26.385 -6.537 42.610 1.00 96.88 198 VAL A CA 1
ATOM 1572 C C . VAL A 1 198 ? -27.840 -6.214 42.955 1.00 96.88 198 VAL A C 1
ATOM 1574 O O . VAL A 1 198 ? -28.521 -7.034 43.569 1.00 96.88 198 VAL A O 1
ATOM 1577 N N . GLY A 1 199 ? -28.344 -5.061 42.506 1.00 96.56 199 GLY A N 1
ATOM 1578 C CA . GLY A 1 199 ? -29.746 -4.680 42.678 1.00 96.56 199 GLY A CA 1
ATOM 1579 C C . GLY A 1 199 ? -30.704 -5.685 42.035 1.00 96.56 199 GLY A C 1
ATOM 1580 O O . GLY A 1 199 ? -31.687 -6.081 42.658 1.00 96.56 199 GLY A O 1
ATOM 1581 N N . GLY A 1 200 ? -30.378 -6.169 40.833 1.00 96.38 200 GLY A N 1
ATOM 1582 C CA . GLY A 1 200 ? -31.132 -7.225 40.159 1.00 96.38 200 GLY A CA 1
ATOM 1583 C C . GLY A 1 200 ? -31.179 -8.525 40.964 1.00 96.38 200 GLY A C 1
ATOM 1584 O O . GLY A 1 200 ? -32.254 -9.089 41.144 1.00 96.38 200 GLY A O 1
ATOM 1585 N N . ILE A 1 201 ? -30.048 -8.974 41.516 1.00 96.94 201 ILE A N 1
ATOM 1586 C CA . ILE A 1 201 ? -29.974 -10.210 42.316 1.00 96.94 201 ILE A CA 1
ATOM 1587 C C . ILE A 1 201 ? -30.849 -10.121 43.574 1.00 96.94 201 ILE A C 1
ATOM 1589 O O . ILE A 1 201 ? -31.585 -11.065 43.867 1.00 96.94 201 ILE A O 1
ATOM 1593 N N . VAL A 1 202 ? -30.811 -8.997 44.297 1.00 96.62 202 VAL A N 1
ATOM 1594 C CA . VAL A 1 202 ? -31.607 -8.790 45.525 1.00 96.62 202 VAL A CA 1
ATOM 1595 C C . VAL A 1 202 ? -33.109 -8.753 45.227 1.00 96.62 202 VAL A C 1
ATOM 1597 O O . VAL A 1 202 ? -33.909 -9.357 45.943 1.00 96.62 202 VAL A O 1
ATOM 1600 N N . VAL A 1 203 ? -33.516 -8.081 44.146 1.00 96.56 203 VAL A N 1
ATO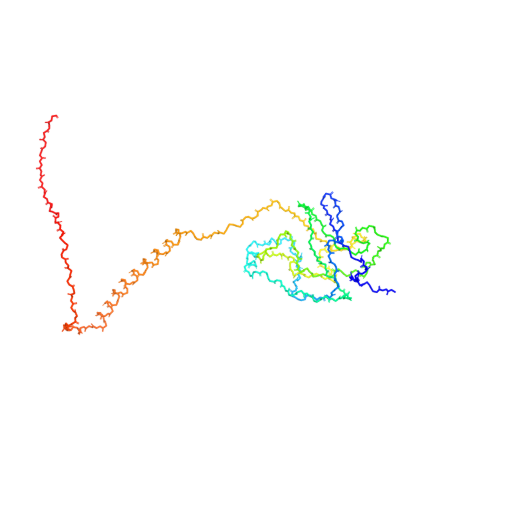M 1601 C CA . VAL A 1 203 ? -34.931 -8.033 43.746 1.00 96.56 203 VAL A CA 1
ATOM 1602 C C . VAL A 1 203 ? -35.409 -9.407 43.288 1.00 96.56 203 VAL A C 1
ATOM 1604 O O . VAL A 1 203 ? -36.469 -9.858 43.726 1.00 96.56 203 VAL A O 1
ATOM 1607 N N . CYS A 1 204 ? -34.623 -10.095 42.455 1.00 95.25 204 CYS A N 1
ATOM 1608 C CA . CYS A 1 204 ? -34.949 -11.437 41.987 1.00 95.25 204 CYS A CA 1
ATOM 1609 C C . CYS A 1 204 ? -35.097 -12.414 43.157 1.00 95.25 204 CYS A C 1
ATOM 1611 O O . CYS A 1 204 ? -36.115 -13.092 43.224 1.00 95.25 204 CYS A O 1
ATOM 1613 N N . THR A 1 205 ? -34.158 -12.437 44.110 1.00 94.62 205 THR A N 1
ATOM 1614 C CA . THR A 1 205 ? -34.238 -13.317 45.295 1.00 94.62 205 THR A CA 1
ATOM 1615 C C . THR A 1 205 ? -35.471 -13.041 46.159 1.00 94.62 205 THR A C 1
ATOM 1617 O O . THR A 1 205 ? -36.176 -13.975 46.552 1.00 94.62 205 THR A O 1
ATOM 1620 N N . GLY A 1 206 ? -35.796 -11.771 46.416 1.00 92.44 206 GLY A N 1
ATOM 1621 C CA . GLY A 1 206 ? -36.994 -11.415 47.184 1.00 92.44 206 GLY A CA 1
ATOM 1622 C C . GLY A 1 206 ? -38.299 -11.777 46.467 1.00 92.44 206 GLY A C 1
ATOM 1623 O O . GLY A 1 206 ? -39.268 -12.207 47.100 1.00 92.44 206 GLY A O 1
ATOM 1624 N N . TRP A 1 207 ? -38.334 -11.633 45.142 1.00 94.56 207 TRP A N 1
ATOM 1625 C CA . TRP A 1 207 ? -39.509 -11.971 44.342 1.00 94.56 207 TRP A CA 1
ATOM 1626 C C . TRP A 1 207 ? -39.690 -13.483 44.211 1.00 94.56 207 TRP A C 1
ATOM 1628 O O . TRP A 1 207 ? -40.804 -13.972 44.394 1.00 94.56 207 TRP A O 1
ATOM 1638 N N . THR A 1 208 ? -38.608 -14.239 43.997 1.00 93.56 208 THR A N 1
ATOM 1639 C CA . THR A 1 208 ? -38.657 -15.707 43.961 1.00 93.56 208 THR A CA 1
ATOM 1640 C C . THR A 1 208 ? -39.170 -16.277 45.273 1.00 93.56 208 THR A C 1
ATOM 1642 O O . THR A 1 208 ? -40.040 -17.138 45.240 1.00 93.56 208 THR A O 1
ATOM 1645 N N . PHE A 1 209 ? -38.720 -15.757 46.420 1.00 92.50 209 PHE A N 1
ATOM 1646 C CA . PHE A 1 209 ? -39.185 -16.230 47.727 1.00 92.50 209 PHE A CA 1
ATOM 1647 C C . PHE A 1 209 ? -40.696 -16.016 47.904 1.00 92.50 209 PHE A C 1
ATOM 1649 O O . PHE A 1 209 ? -41.432 -16.942 48.230 1.00 92.50 209 PHE A O 1
ATOM 1656 N N . ARG A 1 210 ? -41.195 -14.817 47.573 1.00 87.69 210 ARG A N 1
ATOM 1657 C CA . ARG A 1 210 ? -42.633 -14.506 47.640 1.00 87.69 210 ARG A CA 1
ATOM 1658 C 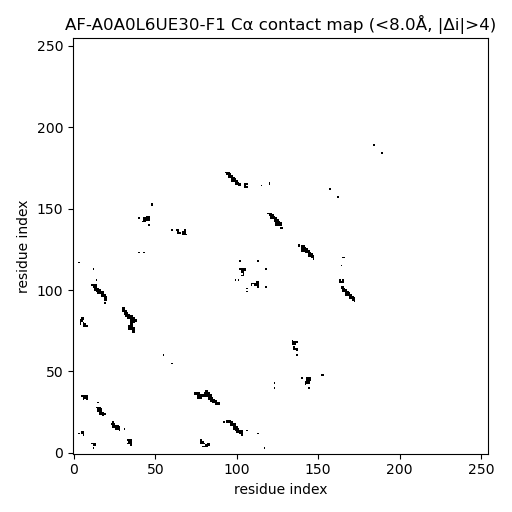C . ARG A 1 210 ? -43.486 -15.324 46.675 1.00 87.69 210 ARG A C 1
ATOM 1660 O O . ARG A 1 210 ? -44.628 -15.654 46.995 1.00 87.69 210 ARG A O 1
ATOM 1667 N N . VAL A 1 211 ? -42.974 -15.589 45.474 1.00 91.31 211 VAL A N 1
ATOM 1668 C CA . VAL A 1 211 ? -43.666 -16.426 44.489 1.00 91.31 211 VAL A CA 1
ATOM 1669 C C . VAL A 1 211 ? -43.731 -17.862 44.987 1.00 91.31 211 VAL A C 1
ATOM 1671 O O . VAL A 1 211 ? -44.814 -18.436 44.941 1.00 91.31 211 VAL A O 1
ATOM 1674 N N . VAL A 1 212 ? -42.627 -18.403 45.511 1.00 90.12 212 VAL A N 1
ATOM 1675 C CA . VAL A 1 212 ? -42.578 -19.747 46.103 1.00 90.12 212 VAL A CA 1
ATOM 1676 C C . VAL A 1 212 ? -43.580 -19.869 47.249 1.00 90.12 212 VAL A C 1
ATOM 1678 O O . VAL A 1 212 ? -44.402 -20.775 47.192 1.00 90.12 212 VAL A O 1
ATOM 1681 N N . ASP A 1 213 ? -43.626 -18.929 48.198 1.00 85.62 213 ASP A N 1
ATOM 1682 C CA . ASP A 1 213 ? -44.610 -18.952 49.298 1.00 85.62 213 ASP A CA 1
ATOM 1683 C C . ASP A 1 213 ? -46.060 -18.986 48.795 1.00 85.62 213 ASP A C 1
ATOM 1685 O O . ASP A 1 213 ? -46.886 -19.774 49.261 1.00 85.62 213 ASP A O 1
ATOM 1689 N N . ARG A 1 214 ? -46.387 -18.164 47.790 1.00 83.56 214 ARG A N 1
ATOM 1690 C CA . ARG A 1 214 ? -47.730 -18.164 47.186 1.00 83.56 214 ARG A CA 1
ATOM 1691 C C . ARG A 1 214 ? -48.043 -19.446 46.422 1.00 83.56 214 ARG A C 1
ATOM 1693 O O . ARG A 1 214 ? -49.213 -19.811 46.318 1.00 83.56 214 ARG A O 1
ATOM 1700 N N . LEU A 1 215 ? -47.032 -20.091 45.848 1.00 82.94 215 LEU A N 1
ATOM 1701 C CA . LEU A 1 215 ? -47.177 -21.353 45.129 1.00 82.94 215 LEU A CA 1
ATOM 1702 C C . LEU A 1 215 ? -47.358 -22.510 46.116 1.00 82.94 215 LEU A C 1
ATOM 1704 O O . LEU A 1 215 ? -48.267 -23.311 45.931 1.00 82.94 215 LEU A O 1
ATOM 1708 N N . VAL A 1 216 ? -46.588 -22.532 47.207 1.00 84.81 216 VAL A N 1
ATOM 1709 C CA . VAL A 1 216 ? -46.716 -23.499 48.309 1.00 84.81 216 VAL A CA 1
ATOM 1710 C C . VAL A 1 216 ? -48.113 -23.431 48.925 1.00 84.81 216 VAL A C 1
ATOM 1712 O O . VAL A 1 216 ? -48.771 -24.461 49.030 1.00 84.81 216 VAL A O 1
ATOM 1715 N N . GLN A 1 217 ? -48.631 -22.234 49.221 1.00 71.31 217 GLN A N 1
ATOM 1716 C CA . GLN A 1 217 ? -49.987 -22.076 49.770 1.00 71.31 217 GLN A CA 1
ATOM 1717 C C . GLN A 1 217 ? -51.110 -22.508 48.814 1.00 71.31 217 GLN A C 1
ATOM 1719 O O . GLN A 1 217 ? -52.193 -22.871 49.265 1.00 71.31 217 GLN A O 1
ATOM 1724 N N . LYS A 1 218 ? -50.884 -22.453 47.495 1.00 73.56 218 LYS A N 1
ATOM 1725 C CA . LYS A 1 218 ? -51.877 -22.874 46.493 1.00 73.56 218 LYS A CA 1
ATOM 1726 C C . LYS A 1 218 ? -51.789 -24.355 46.133 1.00 73.56 218 LYS A C 1
ATOM 1728 O O . LYS A 1 218 ? -52.798 -24.923 45.729 1.00 73.56 218 LYS A O 1
ATOM 1733 N N . VAL A 1 219 ? -50.605 -24.955 46.236 1.00 74.94 219 VAL A N 1
ATOM 1734 C CA . VAL A 1 219 ? -50.358 -26.365 45.890 1.00 74.94 219 VAL A CA 1
ATOM 1735 C C . VAL A 1 219 ? -50.535 -27.285 47.099 1.00 74.94 219 VAL A C 1
ATOM 1737 O O . VAL A 1 219 ? -50.939 -28.429 46.922 1.00 74.94 219 VAL A O 1
ATOM 1740 N N . VAL A 1 220 ? -50.320 -26.790 48.322 1.00 69.31 220 VAL A N 1
ATOM 1741 C CA . VAL A 1 220 ? -50.586 -27.523 49.567 1.00 69.31 220 VAL A CA 1
ATOM 1742 C C . VAL A 1 220 ? -51.690 -26.802 50.352 1.00 69.31 220 VAL A C 1
ATOM 1744 O O . VAL A 1 220 ? -51.395 -26.014 51.255 1.00 69.31 220 VAL A O 1
ATOM 1747 N N . PRO A 1 221 ? -52.980 -27.025 50.035 1.00 53.38 221 PRO A N 1
ATOM 1748 C CA . PRO A 1 221 ? -54.059 -26.571 50.893 1.00 53.38 221 PRO A CA 1
ATOM 1749 C C . PRO A 1 221 ? -54.119 -27.496 52.116 1.00 53.38 221 PRO A C 1
ATOM 1751 O O . PRO A 1 221 ? -54.754 -28.542 52.087 1.00 53.38 221 PRO A O 1
ATOM 1754 N N . GLY A 1 222 ? -53.422 -27.095 53.181 1.00 61.66 222 GLY A N 1
ATOM 1755 C CA . GLY A 1 222 ? -53.576 -27.642 54.528 1.00 61.66 222 GLY A CA 1
ATOM 1756 C C . GLY A 1 222 ? -52.985 -29.032 54.749 1.00 61.66 222 GLY A C 1
ATOM 1757 O O . GLY A 1 222 ? -53.703 -30.009 54.639 1.00 61.66 222 GLY A O 1
ATOM 1758 N N . MET A 1 223 ? -51.710 -29.089 55.140 1.00 44.78 223 MET A N 1
ATOM 1759 C CA . MET A 1 223 ? -51.167 -29.956 56.201 1.00 44.78 223 MET A CA 1
ATOM 1760 C C . MET A 1 223 ? -49.725 -29.506 56.478 1.00 44.78 223 MET A C 1
ATOM 1762 O O . MET A 1 223 ? -48.781 -30.037 55.905 1.00 44.78 223 MET A O 1
ATOM 1766 N N . VAL A 1 224 ? -49.549 -28.502 57.337 1.00 50.56 224 VAL A N 1
ATOM 1767 C CA . VAL A 1 224 ? -48.320 -28.399 58.138 1.00 50.56 224 VAL A CA 1
ATOM 1768 C C . VAL A 1 224 ? -48.775 -28.199 59.574 1.00 50.56 224 VAL A C 1
ATOM 1770 O O . VAL A 1 224 ? -48.977 -27.084 60.047 1.00 50.56 224 VAL A O 1
ATOM 1773 N N . GLU A 1 225 ? -49.062 -29.344 60.188 1.00 46.69 225 GLU A N 1
ATOM 1774 C CA . GLU A 1 225 ? -49.086 -29.542 61.629 1.00 46.69 225 GLU A CA 1
ATOM 1775 C C . GLU A 1 225 ? -47.711 -29.151 62.195 1.00 46.69 225 GLU A C 1
ATOM 1777 O O . GLU A 1 225 ? -46.678 -29.376 61.555 1.00 46.69 225 GLU A O 1
ATOM 1782 N N . GLU A 1 226 ? -47.717 -28.518 63.366 1.00 57.31 226 GLU A N 1
ATOM 1783 C CA . GLU A 1 226 ? -46.530 -28.207 64.159 1.00 57.31 226 GLU A CA 1
ATOM 1784 C C . GLU A 1 226 ? -45.644 -29.449 64.320 1.00 57.31 226 GLU A C 1
ATOM 1786 O O . GLU A 1 226 ? -46.092 -30.472 64.834 1.00 57.31 226 GLU A O 1
ATOM 1791 N N . ASN A 1 227 ? -44.361 -29.352 63.962 1.00 37.34 227 ASN A N 1
ATOM 1792 C CA . ASN A 1 227 ? -43.349 -30.083 64.713 1.00 37.34 227 ASN A CA 1
ATOM 1793 C C . ASN A 1 227 ? -42.010 -29.340 64.691 1.00 37.34 227 ASN A C 1
ATOM 1795 O O . ASN A 1 227 ? -41.378 -29.155 63.648 1.00 37.34 227 ASN A O 1
ATOM 1799 N N . GLU A 1 228 ? -41.609 -28.891 65.876 1.00 52.94 228 GLU A N 1
ATOM 1800 C CA . GLU A 1 228 ? -40.288 -28.375 66.208 1.00 52.94 228 GLU A CA 1
ATOM 1801 C C . GLU A 1 228 ? -39.175 -29.330 65.747 1.00 52.94 228 GLU A C 1
ATOM 1803 O O . GLU A 1 228 ? -39.257 -30.530 65.999 1.00 52.94 228 GLU A O 1
ATOM 1808 N N . ARG A 1 229 ? -38.090 -28.792 65.156 1.00 39.56 229 ARG A N 1
ATOM 1809 C CA . ARG A 1 229 ? -36.716 -28.896 65.706 1.00 39.56 229 ARG A CA 1
ATOM 1810 C C . ARG A 1 229 ? -35.673 -28.197 64.821 1.00 39.56 229 ARG A C 1
ATOM 1812 O O . ARG A 1 229 ? -35.158 -28.789 63.880 1.00 39.56 229 ARG A O 1
ATOM 1819 N N . ALA A 1 230 ? -35.289 -26.981 65.201 1.00 36.66 230 ALA A N 1
ATOM 1820 C CA . ALA A 1 230 ? -33.910 -26.476 65.161 1.00 36.66 230 ALA A CA 1
ATOM 1821 C C . ALA A 1 230 ? -33.873 -25.138 65.923 1.00 36.66 230 ALA A C 1
ATOM 1823 O O . ALA A 1 230 ? -34.641 -24.233 65.614 1.00 36.66 230 ALA A O 1
ATOM 1824 N N . GLU A 1 231 ? -33.034 -25.055 66.955 1.00 37.12 231 GLU A N 1
ATOM 1825 C CA . GLU A 1 231 ? -32.945 -23.943 67.912 1.00 37.12 231 GLU A CA 1
ATOM 1826 C C . GLU A 1 231 ? -32.824 -22.536 67.295 1.00 37.12 231 GLU A C 1
ATOM 1828 O O . GLU A 1 231 ? -32.048 -22.349 66.351 1.00 37.12 231 GLU A O 1
ATOM 1833 N N . PRO A 1 232 ? -33.453 -21.503 67.896 1.00 40.16 232 PRO A N 1
ATOM 1834 C CA . PRO A 1 232 ? -33.126 -20.120 67.601 1.00 40.16 232 PRO A CA 1
ATOM 1835 C C . PRO A 1 232 ? -32.019 -19.620 68.541 1.00 40.16 232 PRO A C 1
ATOM 1837 O O . PRO A 1 232 ? -32.221 -19.455 69.744 1.00 40.16 232 PRO A O 1
ATOM 1840 N N . TYR A 1 233 ? -30.857 -19.290 67.972 1.00 46.56 233 TYR A N 1
ATOM 1841 C CA . TYR A 1 233 ? -29.930 -18.358 68.612 1.00 46.56 233 TYR A CA 1
ATOM 1842 C C . TYR A 1 233 ? -30.644 -17.015 68.842 1.00 46.56 233 TYR A C 1
ATOM 1844 O O . TYR A 1 233 ? -31.220 -16.421 67.929 1.00 46.56 233 TYR A O 1
ATOM 1852 N N . SER A 1 234 ? -30.606 -16.557 70.086 1.00 39.88 234 SER A N 1
ATOM 1853 C CA . SER A 1 234 ? -31.211 -15.328 70.589 1.00 39.88 234 SER A CA 1
ATOM 1854 C C . SER A 1 234 ? -30.525 -14.062 70.047 1.00 39.88 234 SER A C 1
ATOM 1856 O O . SER A 1 234 ? -29.296 -13.979 70.060 1.00 39.88 234 SER A O 1
ATOM 1858 N N . PRO A 1 235 ? -31.272 -13.020 69.635 1.00 46.44 235 PRO A N 1
ATOM 1859 C CA . PRO A 1 235 ? -30.705 -11.690 69.463 1.00 46.44 235 PRO A CA 1
ATOM 1860 C C . PRO A 1 235 ? -30.807 -10.880 70.767 1.00 46.44 235 PRO A C 1
ATOM 1862 O O . PRO A 1 235 ? -31.854 -10.820 71.412 1.00 46.44 235 PRO A O 1
ATOM 1865 N N . LEU A 1 236 ? -29.698 -10.239 71.144 1.00 44.31 236 LEU A N 1
ATOM 1866 C CA . LEU A 1 236 ? -29.616 -9.267 72.239 1.00 44.31 236 LEU A CA 1
ATOM 1867 C C . LEU A 1 236 ? -30.523 -8.046 71.971 1.00 44.31 236 LEU A C 1
ATOM 1869 O O . LEU A 1 236 ? -30.663 -7.635 70.816 1.00 44.31 236 LEU A O 1
ATOM 1873 N N . PRO A 1 237 ? -31.099 -7.409 73.008 1.00 39.66 237 PRO A N 1
ATOM 1874 C CA . PRO A 1 237 ? -31.959 -6.249 72.822 1.00 39.66 237 PRO A CA 1
ATOM 1875 C C . PRO A 1 237 ? -31.136 -4.992 72.507 1.00 39.66 237 PRO A C 1
ATOM 1877 O O . PRO A 1 237 ? -30.304 -4.559 73.304 1.00 39.66 237 PRO A O 1
ATOM 1880 N N . ILE A 1 238 ? -31.425 -4.355 71.370 1.00 40.56 238 ILE A N 1
ATOM 1881 C CA . ILE A 1 238 ? -31.070 -2.953 71.129 1.00 40.56 238 ILE A CA 1
ATOM 1882 C C . ILE A 1 238 ? -32.251 -2.101 71.600 1.00 40.56 238 ILE A C 1
ATOM 1884 O O . ILE A 1 238 ? -33.332 -2.108 71.012 1.00 40.56 238 ILE A O 1
ATOM 1888 N N . VAL A 1 239 ? -32.033 -1.383 72.699 1.00 41.19 239 VAL A N 1
ATOM 1889 C CA . VAL A 1 239 ? -32.943 -0.382 73.262 1.00 41.19 239 VAL A CA 1
ATOM 1890 C C . VAL A 1 239 ? -33.192 0.722 72.230 1.00 41.19 239 VAL A C 1
ATOM 1892 O O . VAL A 1 239 ? -32.255 1.358 71.756 1.00 41.19 239 VAL A O 1
ATOM 1895 N N . SER A 1 240 ? -34.461 0.976 71.909 1.00 42.97 240 SER A N 1
ATOM 1896 C CA . SER A 1 240 ? -34.900 2.183 71.198 1.00 42.97 240 SER A CA 1
ATOM 1897 C C . SER A 1 240 ? -35.556 3.138 72.203 1.00 42.97 240 SER A C 1
ATOM 1899 O O . SER A 1 240 ? -36.476 2.704 72.900 1.00 42.97 240 SER A O 1
ATOM 1901 N N . PRO A 1 241 ? -35.160 4.421 72.301 1.00 44.00 241 PRO A N 1
ATOM 1902 C CA . PRO A 1 241 ? -35.937 5.403 73.044 1.00 44.00 241 PRO A CA 1
ATOM 1903 C C . PRO A 1 241 ? -37.160 5.829 72.224 1.00 44.00 241 PRO A C 1
ATOM 1905 O O . PRO A 1 241 ? -37.045 6.226 71.064 1.00 44.00 241 PRO A O 1
ATOM 1908 N N . GLN A 1 242 ? -38.341 5.752 72.839 1.00 40.28 242 GLN A N 1
ATOM 1909 C CA . GLN A 1 242 ? -39.581 6.261 72.266 1.00 40.28 242 GLN A CA 1
ATOM 1910 C C . GLN A 1 242 ? -39.595 7.794 72.253 1.00 40.28 242 GLN A C 1
ATOM 1912 O O . GLN A 1 242 ? -39.437 8.442 73.287 1.00 40.28 242 GLN A O 1
ATOM 1917 N N . ALA A 1 243 ? -39.860 8.369 71.081 1.00 37.75 243 ALA A N 1
ATOM 1918 C CA . ALA A 1 243 ? -40.275 9.756 70.943 1.00 37.75 243 ALA A CA 1
ATOM 1919 C C . ALA A 1 243 ? -41.762 9.873 71.319 1.00 37.75 243 ALA A C 1
ATOM 1921 O O . ALA A 1 243 ? -42.641 9.511 70.538 1.00 37.75 243 ALA A O 1
ATOM 1922 N N . SER A 1 244 ? -42.044 10.369 72.526 1.00 40.00 244 SER A N 1
ATOM 1923 C CA . SER A 1 244 ? -43.394 10.755 72.943 1.00 40.00 244 SER A CA 1
ATOM 1924 C C . SER A 1 244 ? -43.639 12.218 72.561 1.00 40.00 244 SER A C 1
ATOM 1926 O O . SER A 1 244 ? -42.913 13.116 72.988 1.00 40.00 244 SER A O 1
ATOM 1928 N N . SER A 1 245 ? -44.661 12.450 71.741 1.00 43.28 245 SER A N 1
ATOM 1929 C CA . SER A 1 245 ? -45.175 13.775 71.400 1.00 43.28 245 SER A CA 1
ATOM 1930 C C . SER A 1 245 ? -46.001 14.321 72.569 1.00 43.28 245 SER A C 1
ATOM 1932 O O . SER A 1 245 ? -47.066 13.785 72.867 1.00 43.28 245 SER A O 1
ATOM 1934 N N . SER A 1 246 ? -45.545 15.402 73.212 1.00 43.19 246 SER A N 1
ATOM 1935 C CA . SER A 1 246 ? -46.378 16.201 74.120 1.00 43.19 246 SER A CA 1
ATOM 1936 C C . SER A 1 246 ? -46.576 17.607 73.557 1.00 43.19 246 SER A C 1
ATOM 1938 O O . SER A 1 246 ? -45.623 18.366 73.386 1.00 43.19 246 SER A O 1
ATOM 1940 N N . LYS A 1 247 ? -47.833 17.957 73.282 1.00 46.53 247 LYS A N 1
ATOM 1941 C CA . LYS A 1 247 ? -48.273 19.327 73.005 1.00 46.53 247 LYS A CA 1
ATOM 1942 C C . LYS A 1 247 ? -48.232 20.146 74.295 1.00 46.53 247 LYS A C 1
ATOM 1944 O O . LYS A 1 247 ? -48.894 19.767 75.256 1.00 46.53 247 LYS A O 1
ATOM 1949 N N . THR A 1 248 ? -47.608 21.319 74.265 1.00 42.50 248 THR A N 1
ATOM 1950 C CA . THR A 1 248 ? -47.868 22.380 75.249 1.00 42.50 248 THR A CA 1
ATOM 1951 C C . THR A 1 248 ? -47.737 23.756 74.601 1.00 42.50 248 THR A C 1
ATOM 1953 O O . THR A 1 248 ? -46.692 24.148 74.096 1.00 42.50 248 THR A O 1
ATOM 1956 N N . ASN A 1 249 ? -48.862 24.472 74.609 1.00 42.41 249 ASN A N 1
ATOM 1957 C CA . ASN A 1 249 ? -48.978 25.901 74.345 1.00 42.41 249 ASN A CA 1
ATOM 1958 C C . ASN A 1 249 ? -48.188 26.702 75.388 1.00 42.41 249 ASN A C 1
ATOM 1960 O O . ASN A 1 249 ? -48.349 26.440 76.580 1.00 42.41 249 ASN A O 1
ATOM 1964 N N . PHE A 1 250 ? -47.493 27.766 74.978 1.00 40.66 250 PHE A N 1
ATOM 1965 C CA . PHE A 1 250 ? -47.291 28.914 75.863 1.00 40.66 250 PHE A CA 1
ATOM 1966 C C . PHE A 1 250 ? -47.230 30.238 75.093 1.00 40.66 250 PHE A C 1
ATOM 1968 O O . PHE A 1 250 ? -46.702 30.329 73.987 1.00 40.66 250 PHE A O 1
ATOM 1975 N N . ARG A 1 251 ? -47.880 31.243 75.682 1.00 42.69 251 ARG A N 1
ATOM 1976 C CA . ARG A 1 251 ? -48.197 32.563 75.132 1.00 42.69 251 ARG A CA 1
ATOM 1977 C C . ARG A 1 251 ? -47.022 33.551 75.251 1.00 42.69 251 ARG A C 1
ATOM 1979 O O . ARG A 1 251 ? -46.297 33.538 76.233 1.00 42.69 251 ARG A O 1
ATOM 1986 N N . ARG A 1 252 ? -46.959 34.447 74.257 1.00 43.88 252 ARG A N 1
ATOM 1987 C CA . ARG A 1 252 ? -46.605 35.890 74.234 1.00 43.88 252 ARG A CA 1
ATOM 1988 C C . ARG A 1 252 ? -46.109 36.586 75.528 1.00 43.88 252 ARG A C 1
ATOM 1990 O O . ARG A 1 252 ? -46.846 36.619 76.507 1.00 43.88 252 ARG A O 1
ATOM 1997 N N . ALA A 1 253 ? -45.012 37.345 75.400 1.00 40.84 253 ALA A N 1
ATOM 1998 C CA . ALA A 1 253 ? -44.759 38.686 75.981 1.00 40.84 253 ALA A CA 1
ATOM 1999 C C . ALA A 1 253 ? -43.550 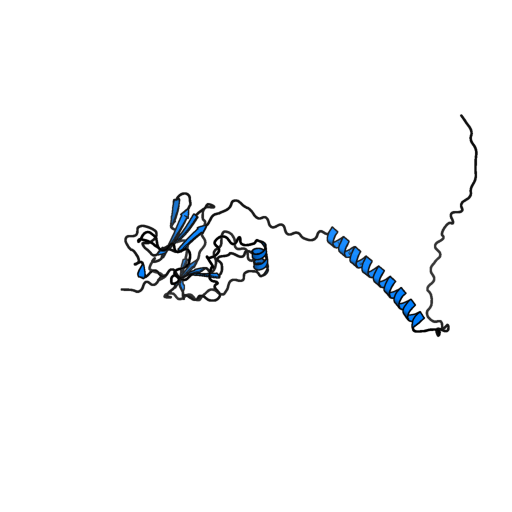39.311 75.230 1.00 40.84 253 ALA A C 1
ATOM 2001 O O . ALA A 1 253 ? -42.531 38.646 75.101 1.00 40.84 253 ALA A O 1
ATOM 2002 N N . TYR A 1 254 ? -43.723 40.358 74.410 1.00 39.97 254 TYR A N 1
ATOM 2003 C CA . TYR A 1 254 ? -43.394 41.777 74.682 1.00 39.97 254 TYR A CA 1
ATOM 2004 C C . TYR A 1 254 ? -42.128 42.021 75.521 1.00 39.97 254 TYR A C 1
ATOM 2006 O O . TYR A 1 254 ? -42.161 41.789 76.724 1.00 39.97 254 TYR A O 1
ATOM 2014 N N . THR A 1 255 ? -41.070 42.545 74.891 1.00 44.34 255 THR A N 1
ATOM 2015 C CA . THR A 1 255 ? -40.629 43.962 74.902 1.00 44.34 255 THR A CA 1
ATOM 2016 C C . THR A 1 255 ? -39.619 44.171 73.785 1.00 44.34 255 THR A C 1
ATOM 2018 O O . THR A 1 255 ? -38.834 43.225 73.557 1.00 44.34 255 THR A O 1
#

Sequence (255 aa):
MRSPRPCRATNNDLSVDIKDAVGDRMYMNLEFKKEGTTFEIGDAKRIDHSDSKLEVSTSQILHASRKGQSFGKTRPLVPDGPACRIYGNTKVKKVTGNLHITTLGHGYLSWEHTDHKLMNLSHVITEFSFGQFFPKIVQPLDNSVELTDKLTDMSRVIEHNQGIPGLFFKYDMEPMSLTLHERRTSLIQFLVRLAGMVGGIVVCTGWTFRVVDRLVQKVVPGMVEENERAEPYSPLPIVSPQASSSKTNFRRAYT

InterPro domains:
  IPR012936 Endoplasmic reticulum vesicle transporter, C-terminal [PF07970] (83-146)
  IPR012936 Endoplasmic reticulum vesicle transporter, C-terminal [PF07970] (159-206)
  IPR045888 Endoplasmic reticulum vesicle transporter [PTHR10984] (14-149)

Solvent-accessible surface area (backbone atoms only — not comparable to full-atom values): 16832 Å² total; per-residue (Å²): 136,81,76,90,53,58,21,40,91,87,50,76,50,56,45,42,35,38,38,38,75,89,66,52,71,48,84,40,62,85,59,43,50,69,40,13,14,70,85,72,72,81,91,40,41,69,78,78,72,91,57,90,73,67,74,79,50,68,68,57,53,54,56,56,19,73,72,45,68,77,83,74,83,81,77,70,76,32,70,83,24,85,21,66,45,76,51,68,75,81,94,74,77,95,50,42,29,32,42,39,42,20,45,36,42,34,85,54,98,52,99,54,66,66,62,77,92,75,67,78,74,54,45,69,38,67,72,74,82,82,86,78,90,54,63,54,64,75,57,92,55,42,38,21,38,51,58,68,90,53,100,76,64,96,60,69,76,69,69,76,92,68,69,72,65,63,51,73,50,77,46,74,64,72,98,74,82,88,80,86,76,82,82,69,84,49,70,65,62,51,50,55,53,49,53,50,51,54,52,48,53,56,52,49,54,56,49,51,52,55,50,49,55,57,46,49,57,70,74,52,77,81,83,82,76,91,76,92,88,79,88,80,86,81,80,80,88,79,87,76,86,81,87,78,88,74,91,78,90,82,82,88,79,91,134

Organism: NCBI:txid27349

Radius of gyration: 39.48 Å; Cα contacts (8 Å, |Δi|>4): 257; chains: 1; bounding box: 77×74×108 Å

pLDDT: mean 73.1, std 17.48, range [36.66, 96.94]